Protein AF-0000000066665136 (afdb_homodimer)

Foldseek 3Di:
DAEEEEEEDQPDVQLVLLVVLLVCLLVPPVQPDYHYHYDYLQGDALVNVLRHQEYEYEAEQPPQATDPSNVVSCVHNLVVQQVRRAAREYEYEYEYADRCVRHVCVVVVSVVSSNYHHQDDYQYDHDHDDPVSSNVSSNRNNRNSNVRGDD/DAEEEEEEDQPDVQLVLLVVLLVCLLVPVVQPDYHYHYDYLQGDALVNVLRHQEYEYEAEQPPQATDPSNVVSCVHNLVVQQVRRAAREYEYEYEYADRCVRHVCVVVVSVVSSNYDHQDDYQYDHDHDDPVSSNVSSNRNNRNSNVRGDD

Secondary structure (DSSP, 8-state):
--EEEEEE---SHHHHHHHHHHHHHHT-TT--S-EEEEEEGGG--HHHHHH-SEEEEEEEEETTEE-HHHHHHHHHHHHHHHTTSTT-EEEEEEEESS--HHHHHHHHHHHHHHT-EE-S--EEEESS--HHHHHHHHHHHHHHHHHHS--/--EEEEEE---SHHHHHHHHHHHHHHT-TT--S-EEEEEEGGG--HHHHHH-SEEEEEEEEETTEE-HHHHHHHHHHHHHHHTTSTT-EEEEEEEESS--HHHHHHHHHHHHHHT-EE-S--EEEESS--HHHHHHHHHHHHHHHHHHS--

pLDDT: mean 97.54, std 4.32, range [55.56, 99.0]

Solvent-accessible surface area (backbone atoms only — not comparable to full-atom values): 15223 Å² total; per-residue (Å²): 122,40,26,38,33,35,38,33,43,64,92,42,74,60,45,40,52,40,49,50,24,21,50,50,23,43,60,31,85,86,54,56,66,54,48,77,43,80,35,50,17,84,69,54,46,49,66,59,59,66,68,30,57,28,41,36,40,37,30,39,24,47,98,52,22,47,33,15,39,48,43,30,30,46,71,67,21,46,72,84,38,33,85,78,44,53,64,29,40,28,40,40,36,38,39,24,74,70,61,45,60,44,15,52,51,51,54,50,52,54,38,52,73,33,37,41,33,80,69,52,81,64,45,75,42,59,62,78,72,48,73,67,54,34,48,50,27,18,48,48,22,30,52,59,40,51,70,49,30,82,124,120,41,24,36,34,35,38,32,43,63,93,42,73,59,44,42,51,39,49,51,24,21,51,51,24,41,60,30,87,87,56,55,65,55,47,76,44,80,35,50,16,83,69,54,47,49,67,59,59,65,67,30,58,28,40,36,40,36,28,40,22,49,98,50,22,48,35,14,40,48,43,30,31,47,71,67,21,45,71,83,37,34,84,78,42,53,63,29,40,28,40,39,38,37,40,24,76,69,61,44,60,45,15,52,51,50,54,51,52,54,38,53,74,33,36,42,33,79,71,51,80,65,45,74,42,59,61,78,72,48,74,68,53,34,50,49,27,18,48,48,22,29,53,58,40,52,70,50,30,83,124

Radius of gyration: 20.86 Å; Cα contacts (8 Å, |Δi|>4): 684; chains: 2; bounding box: 40×68×40 Å

InterPro domains:
  IPR029039 Flavoprotein-like superfamily [G3DSA:3.40.50.360] (1-150)
  IPR029039 Flavoprotein-like superfamily [SSF52218] (1-149)

Organism: Nocardia brasiliensis (strain ATCC 700358 / HUJEG-1) (NCBI:txid1133849)

Structure (mmCIF, N/CA/C/O backbone):
data_AF-0000000066665136-model_v1
#
loop_
_entity.id
_entity.type
_entity.pdbx_description
1 polymer Flavodoxin
#
loop_
_atom_site.group_PDB
_atom_site.id
_atom_site.type_symbol
_atom_site.label_atom_id
_atom_site.label_alt_id
_atom_site.label_comp_id
_atom_site.label_asym_id
_atom_site.label_entity_id
_atom_site.label_seq_id
_atom_site.pdbx_PDB_ins_code
_atom_site.Cartn_x
_atom_site.Cartn_y
_atom_site.Cartn_z
_atom_site.occupancy
_atom_site.B_iso_or_equiv
_atom_site.auth_seq_id
_atom_site.auth_comp_id
_atom_site.auth_asym_id
_atom_site.auth_atom_id
_atom_site.pdbx_PDB_model_num
ATOM 1 N N . MET A 1 1 ? 6.805 31.266 0.291 1 91.75 1 MET A N 1
ATOM 2 C CA . MET A 1 1 ? 5.684 30.953 1.167 1 91.75 1 MET A CA 1
ATOM 3 C C . MET A 1 1 ? 5.727 29.484 1.58 1 91.75 1 MET A C 1
ATOM 5 O O . MET A 1 1 ? 5.91 28.594 0.739 1 91.75 1 MET A O 1
ATOM 9 N N . PRO A 1 2 ? 5.633 29.203 2.846 1 97.56 2 PRO A N 1
ATOM 10 C CA . PRO A 1 2 ? 5.648 27.812 3.287 1 97.56 2 PRO A CA 1
ATOM 11 C C . PRO A 1 2 ? 4.492 27 2.711 1 97.56 2 PRO A C 1
ATOM 13 O O . PRO A 1 2 ? 3.4 27.531 2.502 1 97.56 2 PRO A O 1
ATOM 16 N N . GLN A 1 3 ? 4.805 25.734 2.451 1 98.56 3 GLN A N 1
ATOM 17 C CA . GLN A 1 3 ? 3.816 24.875 1.823 1 98.56 3 GLN A CA 1
ATOM 18 C C . GLN A 1 3 ? 3.467 23.688 2.727 1 98.56 3 GLN A C 1
ATOM 20 O O . GLN A 1 3 ? 4.355 23.047 3.285 1 98.56 3 GLN A O 1
ATOM 25 N N . LEU A 1 4 ? 2.158 23.453 2.916 1 98.88 4 LEU A N 1
ATOM 26 C CA . LEU A 1 4 ? 1.621 22.25 3.557 1 98.88 4 LEU A CA 1
ATOM 27 C C . LEU A 1 4 ? 1.087 21.281 2.518 1 98.88 4 LEU A C 1
ATOM 29 O O . LEU A 1 4 ? 0.185 21.609 1.747 1 98.88 4 LEU A O 1
ATOM 33 N N . LEU A 1 5 ? 1.678 20.109 2.443 1 98.94 5 LEU A N 1
ATOM 34 C CA . LEU A 1 5 ? 1.217 19.062 1.527 1 98.94 5 LEU A CA 1
ATOM 35 C C . LEU A 1 5 ? 0.302 18.078 2.244 1 98.94 5 LEU A C 1
ATOM 37 O O . LEU A 1 5 ? 0.691 17.484 3.252 1 98.94 5 LEU A O 1
ATOM 41 N N . ILE A 1 6 ? -0.904 17.938 1.809 1 99 6 ILE A N 1
ATOM 42 C CA . ILE A 1 6 ? -1.838 16.922 2.27 1 99 6 ILE A CA 1
ATOM 43 C C . ILE A 1 6 ? -1.857 15.75 1.283 1 99 6 ILE A C 1
ATOM 45 O O . ILE A 1 6 ? -2.264 15.914 0.13 1 99 6 ILE A O 1
ATOM 49 N N . VAL A 1 7 ? -1.377 14.578 1.678 1 98.94 7 VAL A N 1
ATOM 50 C CA . VAL A 1 7 ? -1.439 13.336 0.916 1 98.94 7 VAL A CA 1
ATOM 51 C C . VAL A 1 7 ? -2.59 12.477 1.43 1 98.94 7 VAL A C 1
ATOM 53 O O . VAL A 1 7 ? -2.635 12.125 2.613 1 98.94 7 VAL A O 1
ATOM 56 N N . HIS A 1 8 ? -3.482 12.086 0.518 1 98.88 8 HIS A N 1
ATOM 57 C CA . HIS A 1 8 ? -4.684 11.453 1.057 1 98.88 8 HIS A CA 1
ATOM 58 C C . HIS A 1 8 ? -5.141 10.297 0.172 1 98.88 8 HIS A C 1
ATOM 60 O O . HIS A 1 8 ? -5.004 10.359 -1.052 1 98.88 8 HIS A O 1
ATOM 66 N N . HIS A 1 9 ? -5.57 9.234 0.773 1 98.88 9 HIS A N 1
ATOM 67 C CA . HIS A 1 9 ? -6.422 8.234 0.143 1 98.88 9 HIS A CA 1
ATOM 68 C C . HIS A 1 9 ? -7.832 8.266 0.719 1 98.88 9 HIS A C 1
ATOM 70 O O . HIS A 1 9 ? -8.047 7.883 1.873 1 98.88 9 HIS A O 1
ATOM 76 N N . THR A 1 10 ? -8.859 8.695 -0.106 1 98.56 10 THR A N 1
ATOM 77 C CA . THR A 1 10 ? -10.203 9.008 0.354 1 98.56 10 THR A CA 1
ATOM 78 C C . THR A 1 10 ? -11.242 8.18 -0.404 1 98.56 10 THR A C 1
ATOM 80 O O . THR A 1 10 ? -11.992 8.719 -1.224 1 98.56 10 THR A O 1
ATOM 83 N N . PRO A 1 11 ? -11.336 6.891 -0.038 1 97.44 11 PRO A N 1
ATOM 84 C CA . PRO A 1 11 ? -12.148 5.996 -0.866 1 97.44 11 PRO A CA 1
ATOM 85 C C . PRO A 1 11 ? -13.586 5.879 -0.374 1 97.44 11 PRO A C 1
ATOM 87 O O . PRO A 1 11 ? -14.367 5.094 -0.916 1 97.44 11 PRO A O 1
ATOM 90 N N . SER A 1 12 ? -13.984 6.629 0.678 1 97.12 12 SER A N 1
ATOM 91 C CA . SER A 1 12 ? -15.328 6.512 1.247 1 97.12 12 SER A CA 1
ATOM 92 C C . SER A 1 12 ? -15.867 7.871 1.678 1 97.12 12 SER A C 1
ATOM 94 O O . SER A 1 12 ? -15.094 8.812 1.881 1 97.12 12 SER A O 1
ATOM 96 N N . PRO A 1 13 ? -17.203 7.957 1.885 1 97.81 13 PRO A N 1
ATOM 97 C CA . PRO A 1 13 ? -17.766 9.219 2.383 1 97.81 13 PRO A CA 1
ATOM 98 C C . PRO A 1 13 ? -17.219 9.602 3.758 1 97.81 13 PRO A C 1
ATOM 100 O O . PRO A 1 13 ? -17.078 10.789 4.062 1 97.81 13 PRO A O 1
ATOM 103 N N . HIS A 1 14 ? -16.906 8.602 4.586 1 98 14 HIS A N 1
ATOM 104 C CA . HIS A 1 14 ? -16.359 8.891 5.902 1 98 14 HIS A CA 1
ATOM 105 C C . HIS A 1 14 ? -14.969 9.516 5.789 1 98 14 HIS A C 1
ATOM 107 O O . HIS A 1 14 ? -14.688 10.531 6.43 1 98 14 HIS A O 1
ATOM 113 N N . MET A 1 15 ? -14.117 8.914 4.945 1 98.5 15 MET A N 1
ATOM 114 C CA . MET A 1 15 ? -12.797 9.492 4.691 1 98.5 15 MET A CA 1
ATOM 115 C C . MET A 1 15 ? -12.93 10.883 4.074 1 98.5 15 MET A C 1
ATOM 117 O O . MET A 1 15 ? -12.141 11.773 4.387 1 98.5 15 MET A O 1
ATOM 121 N N . GLN A 1 16 ? -13.969 11.031 3.23 1 98.75 16 GLN A N 1
ATOM 122 C CA . GLN A 1 16 ? -14.188 12.32 2.584 1 98.75 16 GLN A CA 1
ATOM 123 C C . GLN A 1 16 ? -14.516 13.398 3.609 1 98.75 16 GLN A C 1
ATOM 125 O O . GLN A 1 16 ? -13.992 14.516 3.543 1 98.75 16 GLN A O 1
ATOM 130 N N . ALA A 1 17 ? -15.359 13.078 4.52 1 98.81 17 ALA A N 1
ATOM 131 C CA . ALA A 1 17 ? -15.734 14.031 5.566 1 98.81 17 ALA A CA 1
ATOM 132 C C . ALA A 1 17 ? -14.523 14.43 6.406 1 98.81 17 ALA A C 1
ATOM 134 O O . ALA A 1 17 ? -14.328 15.609 6.707 1 98.81 17 ALA A O 1
ATOM 135 N N . MET A 1 18 ? -13.719 13.469 6.773 1 98.94 18 MET A N 1
ATOM 136 C CA . MET A 1 18 ? -12.516 13.734 7.555 1 98.94 18 MET A CA 1
ATOM 137 C C . MET A 1 18 ? -11.531 14.594 6.766 1 98.94 18 MET A C 1
ATOM 139 O O . MET A 1 18 ? -10.961 15.539 7.309 1 98.94 18 MET A O 1
ATOM 143 N N . PHE A 1 19 ? -11.359 14.25 5.496 1 98.94 19 PHE A N 1
ATOM 144 C CA . PHE A 1 19 ? -10.484 15 4.605 1 98.94 19 PHE A CA 1
ATOM 145 C C . PHE A 1 19 ? -10.914 16.453 4.516 1 98.94 19 PHE A C 1
ATOM 147 O O . PHE A 1 19 ? -10.094 17.359 4.668 1 98.94 19 PHE A O 1
ATOM 154 N N . GLU A 1 20 ? -12.164 16.656 4.332 1 98.94 20 GLU A N 1
ATOM 155 C CA . GLU A 1 20 ? -12.695 18.016 4.207 1 98.94 20 GLU A CA 1
ATOM 156 C C . GLU A 1 20 ? -12.492 18.812 5.492 1 98.94 20 GLU A C 1
ATOM 158 O O . GLU A 1 20 ? -12.188 20 5.449 1 98.94 20 GLU A O 1
ATOM 163 N N . ALA A 1 21 ? -12.672 18.156 6.621 1 98.94 21 ALA A N 1
ATOM 164 C CA . ALA A 1 21 ? -12.461 18.812 7.906 1 98.94 21 ALA A CA 1
ATOM 165 C C . ALA A 1 21 ? -11 19.219 8.07 1 98.94 21 ALA A C 1
ATOM 167 O O . ALA A 1 21 ? -10.703 20.344 8.5 1 98.94 21 ALA A O 1
ATOM 168 N N . VAL A 1 22 ? -10.07 18.359 7.723 1 98.94 22 VAL A N 1
ATOM 169 C CA . VAL A 1 22 ? -8.641 18.625 7.809 1 98.94 22 VAL A CA 1
ATOM 170 C C . VAL A 1 22 ? -8.281 19.812 6.902 1 98.94 22 VAL A C 1
ATOM 172 O O . VAL A 1 22 ? -7.562 20.719 7.312 1 98.94 22 VAL A O 1
ATOM 175 N N . VAL A 1 23 ? -8.812 19.766 5.672 1 98.94 23 VAL A N 1
ATOM 176 C CA . VAL A 1 23 ? -8.539 20.828 4.715 1 98.94 23 VAL A CA 1
ATOM 177 C C . VAL A 1 23 ? -9.102 22.141 5.242 1 98.94 23 VAL A C 1
ATOM 179 O O . VAL A 1 23 ? -8.445 23.188 5.164 1 98.94 23 VAL A O 1
ATOM 182 N N . SER A 1 24 ? -10.32 22.109 5.754 1 98.88 24 SER A N 1
ATOM 183 C CA . SER A 1 24 ? -10.953 23.297 6.312 1 98.88 24 SER A CA 1
ATOM 184 C C . SER A 1 24 ? -10.109 23.906 7.426 1 98.88 24 SER A C 1
ATOM 186 O O . SER A 1 24 ? -9.898 25.125 7.461 1 98.88 24 SER A O 1
ATOM 188 N N . GLY A 1 25 ? -9.57 23.094 8.328 1 98.81 25 GLY A N 1
ATOM 189 C CA . GLY A 1 25 ? -8.688 23.562 9.383 1 98.81 25 GLY A CA 1
ATOM 190 C C . GLY A 1 25 ? -7.395 24.156 8.859 1 98.81 25 GLY A C 1
ATOM 191 O O . GLY A 1 25 ? -6.965 25.219 9.305 1 98.81 25 GLY A O 1
ATOM 192 N N . ALA A 1 26 ? -6.828 23.516 7.879 1 98.81 26 ALA A N 1
ATOM 193 C CA . ALA A 1 26 ? -5.539 23.922 7.332 1 98.81 26 ALA A CA 1
ATOM 194 C C . ALA A 1 26 ? -5.656 25.234 6.562 1 98.81 26 ALA A C 1
ATOM 196 O O . ALA A 1 26 ? -4.66 25.922 6.355 1 98.81 26 ALA A O 1
ATOM 197 N N . THR A 1 27 ? -6.895 25.516 6.137 1 98.56 27 THR A N 1
ATOM 198 C CA . THR A 1 27 ? -7.094 26.703 5.312 1 98.56 27 THR A CA 1
ATOM 199 C C . THR A 1 27 ? -7.93 27.75 6.055 1 98.56 27 THR A C 1
ATOM 201 O O . THR A 1 27 ? -8.562 28.594 5.434 1 98.56 27 THR A O 1
ATOM 204 N N . ASP A 1 28 ? -8.039 27.578 7.293 1 97.69 28 ASP A N 1
ATOM 205 C CA . ASP A 1 28 ? -8.758 28.562 8.102 1 97.69 28 ASP A CA 1
ATOM 206 C C . ASP A 1 28 ? -8.258 29.969 7.805 1 97.69 28 ASP A C 1
ATOM 208 O O . ASP A 1 28 ? -7.059 30.203 7.633 1 97.69 28 ASP A O 1
ATOM 212 N N . PRO A 1 29 ? -9.07 30.984 7.828 1 96.38 29 PRO A N 1
ATOM 213 C CA . PRO A 1 29 ? -8.695 32.344 7.48 1 96.38 29 PRO A CA 1
ATOM 214 C C . PRO A 1 29 ? -7.609 32.906 8.398 1 96.38 29 PRO A C 1
ATOM 216 O O . PRO A 1 29 ? -6.871 33.812 8 1 96.38 29 PRO A O 1
ATOM 219 N N . GLU A 1 30 ? -7.539 32.406 9.539 1 96.12 30 GLU A N 1
ATOM 220 C CA . GLU A 1 30 ? -6.547 32.906 10.492 1 96.12 30 GLU A CA 1
ATOM 221 C C . GLU A 1 30 ? -5.156 32.375 10.164 1 96.12 30 GLU A C 1
ATOM 223 O O . GLU A 1 30 ? -4.152 32.875 10.688 1 96.12 30 GLU A O 1
ATOM 228 N N . ILE A 1 31 ? -5.098 31.375 9.375 1 95.62 31 ILE A N 1
ATOM 229 C CA . ILE A 1 31 ? -3.826 30.844 8.891 1 95.62 31 ILE A CA 1
ATOM 230 C C . ILE A 1 31 ? -3.387 31.625 7.652 1 95.62 31 ILE A C 1
ATOM 232 O O . ILE A 1 31 ? -3.984 31.484 6.582 1 95.62 31 ILE A O 1
ATOM 236 N N . GLU A 1 32 ? -2.379 32.438 7.82 1 94.94 32 GLU A N 1
ATOM 237 C CA . GLU A 1 32 ? -1.913 33.312 6.727 1 94.94 32 GLU A CA 1
ATOM 238 C C . GLU A 1 32 ? -0.527 32.875 6.25 1 94.94 32 GLU A C 1
ATOM 240 O O . GLU A 1 32 ? 0.274 32.375 7.035 1 94.94 32 GLU A O 1
ATOM 245 N N . GLY A 1 33 ? -0.305 33 4.973 1 96.25 33 GLY A N 1
ATOM 246 C CA . GLY A 1 33 ? 1.031 32.844 4.43 1 96.25 33 GLY A CA 1
ATOM 247 C C . GLY A 1 33 ? 1.404 31.375 4.246 1 96.25 33 GLY A C 1
ATOM 248 O O . GLY A 1 33 ? 2.586 31.016 4.258 1 96.25 33 GLY A O 1
ATOM 249 N N . VAL A 1 34 ? 0.46 30.438 4.305 1 98.06 34 VAL A N 1
ATOM 250 C CA . VAL A 1 34 ? 0.717 29.016 4.082 1 98.06 34 VAL A CA 1
ATOM 251 C C . VAL A 1 34 ? -0.026 28.547 2.832 1 98.06 34 VAL A C 1
ATOM 253 O O . VAL A 1 34 ? -1.232 28.766 2.701 1 98.06 34 VAL A O 1
ATOM 256 N N . ASP A 1 35 ? 0.643 28 1.884 1 98.12 35 ASP A N 1
ATOM 257 C CA . ASP A 1 35 ? 0.038 27.391 0.703 1 98.12 35 ASP A CA 1
ATOM 258 C C . ASP A 1 35 ? -0.31 25.922 0.957 1 98.12 35 ASP A C 1
ATOM 260 O O . ASP A 1 35 ? 0.572 25.125 1.25 1 98.12 35 ASP A O 1
ATOM 264 N N . VAL A 1 36 ? -1.543 25.578 0.877 1 98.69 36 VAL A N 1
ATOM 265 C CA . VAL A 1 36 ? -1.989 24.203 1.106 1 98.69 36 VAL A CA 1
ATOM 266 C C . VAL A 1 36 ? -2.164 23.484 -0.231 1 98.69 36 VAL A C 1
ATOM 268 O O . VAL A 1 36 ? -2.941 23.922 -1.081 1 98.69 36 VAL A O 1
ATOM 271 N N . VAL A 1 37 ? -1.46 22.406 -0.449 1 98.81 37 VAL A N 1
ATOM 272 C CA . VAL A 1 37 ? -1.522 21.594 -1.654 1 98.81 37 VAL A CA 1
ATOM 273 C C . VAL A 1 37 ? -2.086 20.219 -1.313 1 98.81 37 VAL A C 1
ATOM 275 O O . VAL A 1 37 ? -1.665 19.578 -0.338 1 98.81 37 VAL A O 1
ATOM 278 N N . ARG A 1 38 ? -3.051 19.812 -2.021 1 98.81 38 ARG A N 1
ATOM 279 C CA . ARG A 1 38 ? -3.662 18.5 -1.849 1 98.81 38 ARG A CA 1
ATOM 280 C C . ARG A 1 38 ? -3.273 17.562 -2.986 1 98.81 38 ARG A C 1
ATOM 282 O O . ARG A 1 38 ? -3.336 17.938 -4.156 1 98.81 38 ARG A O 1
ATOM 289 N N . ARG A 1 39 ? -2.795 16.344 -2.688 1 98.88 39 ARG A N 1
ATOM 290 C CA . ARG A 1 39 ? -2.457 15.32 -3.662 1 98.88 39 ARG A CA 1
ATOM 291 C C . ARG A 1 39 ? -3.059 13.969 -3.268 1 98.88 39 ARG A C 1
ATOM 293 O O . ARG A 1 39 ? -3.004 13.578 -2.1 1 98.88 39 ARG A O 1
ATOM 300 N N . ALA A 1 40 ? -3.713 13.312 -4.293 1 98.81 40 ALA A N 1
ATOM 301 C CA . ALA A 1 40 ? -4.051 11.906 -4.094 1 98.81 40 ALA A CA 1
ATOM 302 C C . ALA A 1 40 ? -2.793 11.062 -3.867 1 98.81 40 ALA A C 1
ATOM 304 O O . ALA A 1 40 ? -1.773 11.273 -4.527 1 98.81 40 ALA A O 1
ATOM 305 N N . ALA A 1 41 ? -2.895 10.125 -2.941 1 98.81 41 ALA A N 1
ATOM 306 C CA . ALA A 1 41 ? -1.745 9.312 -2.555 1 98.81 41 ALA A CA 1
ATOM 307 C C . ALA A 1 41 ? -1.109 8.641 -3.771 1 98.81 41 ALA A C 1
ATOM 309 O O . ALA A 1 41 ? 0.117 8.586 -3.885 1 98.81 41 ALA A O 1
ATOM 310 N N . LEU A 1 42 ? -1.888 8.172 -4.75 1 98.56 42 LEU A N 1
ATOM 311 C CA . LEU A 1 42 ? -1.357 7.457 -5.906 1 98.56 42 LEU A CA 1
ATOM 312 C C . LEU A 1 42 ? -0.719 8.43 -6.895 1 98.56 42 LEU A C 1
ATOM 314 O O . LEU A 1 42 ? -0.062 8.008 -7.852 1 98.56 42 LEU A O 1
ATOM 318 N N . GLY A 1 43 ? -0.908 9.703 -6.637 1 98.5 43 GLY A N 1
ATOM 319 C CA . GLY A 1 43 ? -0.413 10.688 -7.586 1 98.5 43 GLY A CA 1
ATOM 320 C C . GLY A 1 43 ? 0.691 11.562 -7.023 1 98.5 43 GLY A C 1
ATOM 321 O O . GLY A 1 43 ? 1.258 12.391 -7.734 1 98.5 43 GLY A O 1
ATOM 322 N N . VAL A 1 44 ? 1.002 11.414 -5.766 1 98.69 44 VAL A N 1
ATOM 323 C CA . VAL A 1 44 ? 2.01 12.266 -5.141 1 98.69 44 VAL A CA 1
ATOM 324 C C . VAL A 1 44 ? 3.395 11.898 -5.668 1 98.69 44 VAL A C 1
ATOM 326 O O . VAL A 1 44 ? 3.691 10.719 -5.883 1 98.69 44 VAL A O 1
ATOM 329 N N . THR A 1 45 ? 4.262 12.875 -5.801 1 98.62 45 THR A N 1
ATOM 330 C CA . THR A 1 45 ? 5.625 12.656 -6.27 1 98.62 45 THR A CA 1
ATOM 331 C C . THR A 1 45 ? 6.641 13.078 -5.211 1 98.62 45 THR A C 1
ATOM 333 O O . THR A 1 45 ? 6.301 13.805 -4.277 1 98.62 45 THR A O 1
ATOM 336 N N . ALA A 1 46 ? 7.836 12.586 -5.43 1 98.69 46 ALA A N 1
ATOM 337 C CA . ALA A 1 46 ? 8.914 13.039 -4.559 1 98.69 46 ALA A CA 1
ATOM 338 C C . ALA A 1 46 ? 9.078 14.555 -4.625 1 98.69 46 ALA A C 1
ATOM 340 O O . ALA A 1 46 ? 9.375 15.203 -3.619 1 98.69 46 ALA A O 1
ATOM 341 N N . SER A 1 47 ? 8.898 15.133 -5.793 1 98.81 47 SER A N 1
ATOM 342 C CA . SER A 1 47 ? 9.016 16.578 -5.961 1 98.81 47 SER A CA 1
ATOM 343 C C . SER A 1 47 ? 7.98 17.312 -5.125 1 98.81 47 SER A C 1
ATOM 345 O O . SER A 1 47 ? 8.273 18.359 -4.543 1 98.81 47 SER A O 1
ATOM 347 N N . ASP A 1 48 ? 6.73 16.812 -5.055 1 98.88 48 ASP A N 1
ATOM 348 C CA . ASP A 1 48 ? 5.707 17.391 -4.191 1 98.88 48 ASP A CA 1
ATOM 349 C C . ASP A 1 48 ? 6.172 17.422 -2.736 1 98.88 48 ASP A C 1
ATOM 351 O O . ASP A 1 48 ? 6.031 18.438 -2.057 1 98.88 48 ASP A O 1
ATOM 355 N N . VAL A 1 49 ? 6.715 16.312 -2.318 1 98.94 49 VAL A N 1
ATOM 356 C CA . VAL A 1 49 ? 7.121 16.141 -0.928 1 98.94 49 VAL A CA 1
ATOM 357 C C . VAL A 1 49 ? 8.305 17.047 -0.614 1 98.94 49 VAL A C 1
ATOM 359 O O . VAL A 1 49 ? 8.336 17.688 0.439 1 98.94 49 VAL A O 1
ATOM 362 N N . LEU A 1 50 ? 9.211 17.156 -1.562 1 98.88 50 LEU A N 1
ATOM 363 C CA . LEU A 1 50 ? 10.398 17.984 -1.374 1 98.88 50 LEU A CA 1
ATOM 364 C C . LEU A 1 50 ? 10.016 19.469 -1.319 1 98.88 50 LEU A C 1
ATOM 366 O O . LEU A 1 50 ? 10.648 20.25 -0.603 1 98.88 50 LEU A O 1
ATOM 370 N N . ALA A 1 51 ? 9.031 19.859 -2.01 1 98.75 51 ALA A N 1
ATOM 371 C CA . ALA A 1 51 ? 8.625 21.25 -2.102 1 98.75 51 ALA A CA 1
ATOM 372 C C . ALA A 1 51 ? 7.887 21.688 -0.841 1 98.75 51 ALA A C 1
ATOM 374 O O . ALA A 1 51 ? 7.801 22.891 -0.552 1 98.75 51 ALA A O 1
ATOM 375 N N . ALA A 1 52 ? 7.395 20.797 -0.062 1 98.88 52 ALA A N 1
ATOM 376 C CA . ALA A 1 52 ? 6.562 21.109 1.094 1 98.88 52 ALA A CA 1
ATOM 377 C C . ALA A 1 52 ? 7.41 21.328 2.342 1 98.88 52 ALA A C 1
ATOM 379 O O . ALA A 1 52 ? 8.547 20.844 2.418 1 98.88 52 ALA A O 1
ATOM 380 N N . ASP A 1 53 ? 6.812 22.016 3.291 1 98.81 53 ASP A N 1
ATOM 381 C CA . ASP A 1 53 ? 7.48 22.312 4.555 1 98.81 53 ASP A CA 1
ATOM 382 C C . ASP A 1 53 ? 6.836 21.562 5.711 1 98.81 53 ASP A C 1
ATOM 384 O O . ASP A 1 53 ? 7.375 21.531 6.816 1 98.81 53 ASP A O 1
ATOM 388 N N . GLY A 1 54 ? 5.707 20.938 5.523 1 98.88 54 GLY A N 1
ATOM 389 C CA . GLY A 1 54 ? 4.953 20.109 6.445 1 98.88 54 GLY A CA 1
ATOM 390 C C . GLY A 1 54 ? 3.973 19.188 5.746 1 98.88 54 GLY A C 1
ATOM 391 O O . GLY A 1 54 ? 3.701 19.344 4.555 1 98.88 54 GLY A O 1
ATOM 392 N N . TYR A 1 55 ? 3.492 18.219 6.484 1 98.94 55 TYR A N 1
ATOM 393 C CA . TYR A 1 55 ? 2.713 17.172 5.84 1 98.94 55 TYR A CA 1
ATOM 394 C C . TYR A 1 55 ? 1.492 16.812 6.672 1 98.94 55 TYR A C 1
ATOM 396 O O . TYR A 1 55 ? 1.562 16.766 7.902 1 98.94 55 TYR A O 1
ATOM 404 N N . LEU A 1 56 ? 0.437 16.547 6.047 1 98.94 56 LEU A N 1
ATOM 405 C CA . LEU A 1 56 ? -0.733 15.859 6.578 1 98.94 56 LEU A CA 1
ATOM 406 C C . LEU A 1 56 ? -1.032 14.602 5.766 1 98.94 56 LEU A C 1
ATOM 408 O O . LEU A 1 56 ? -1.093 14.656 4.535 1 98.94 56 LEU A O 1
ATOM 412 N N . LEU A 1 57 ? -1.15 13.477 6.434 1 99 57 LEU A N 1
ATOM 413 C CA . LEU A 1 57 ? -1.4 12.195 5.785 1 99 57 LEU A CA 1
ATOM 414 C C . LEU A 1 57 ? -2.768 11.641 6.176 1 99 57 LEU A C 1
ATOM 416 O O . LEU A 1 57 ? -3.119 11.625 7.355 1 99 57 LEU A O 1
ATOM 420 N N . GLY A 1 58 ? -3.584 11.273 5.242 1 98.94 58 GLY A N 1
ATOM 421 C CA . GLY A 1 58 ? -4.883 10.672 5.496 1 98.94 58 GLY A CA 1
ATOM 422 C C . GLY A 1 58 ? -5.059 9.328 4.816 1 98.94 58 GLY A C 1
ATOM 423 O O . GLY A 1 58 ? -4.789 9.188 3.621 1 98.94 58 GLY A O 1
ATOM 424 N N . SER A 1 59 ? -5.531 8.367 5.527 1 98.88 59 SER A N 1
ATOM 425 C CA . SER A 1 59 ? -5.66 7.02 4.984 1 98.88 59 SER A CA 1
ATOM 426 C C . SER A 1 59 ? -6.73 6.227 5.727 1 98.88 59 SER A C 1
ATOM 428 O O . SER A 1 59 ? -6.863 6.34 6.945 1 98.88 59 SER A O 1
ATOM 430 N N . PRO A 1 60 ? -7.484 5.375 4.996 1 98.44 60 PRO A N 1
ATOM 431 C CA . PRO A 1 60 ? -8.18 4.316 5.73 1 98.44 60 PRO A CA 1
ATOM 432 C C . PRO A 1 60 ? -7.215 3.291 6.332 1 98.44 60 PRO A C 1
ATOM 434 O O . PRO A 1 60 ? -6.039 3.252 5.965 1 98.44 60 PRO A O 1
ATOM 437 N N . ALA A 1 61 ? -7.668 2.619 7.379 1 97.88 61 ALA A N 1
ATOM 438 C CA . ALA A 1 61 ? -7.051 1.4 7.898 1 97.88 61 ALA A CA 1
ATOM 439 C C . ALA A 1 61 ? -7.816 0.161 7.445 1 97.88 61 ALA A C 1
ATOM 441 O O . ALA A 1 61 ? -8.922 -0.097 7.918 1 97.88 61 ALA A O 1
ATOM 442 N N . ASN A 1 62 ? -7.262 -0.543 6.488 1 94.25 62 ASN A N 1
ATOM 443 C CA . ASN A 1 62 ? -7.887 -1.739 5.934 1 94.25 62 ASN A CA 1
ATOM 444 C C . ASN A 1 62 ? -6.945 -2.939 5.98 1 94.25 62 ASN A C 1
ATOM 446 O O . ASN A 1 62 ? -5.73 -2.785 5.867 1 94.25 62 ASN A O 1
ATOM 450 N N . LEU A 1 63 ? -7.582 -4.051 6.266 1 96.44 63 LEU A N 1
ATOM 451 C CA . LEU A 1 63 ? -6.852 -5.312 6.23 1 96.44 63 LEU A CA 1
ATOM 452 C C . LEU A 1 63 ? -5.613 -5.242 7.121 1 96.44 63 LEU A C 1
ATOM 454 O O . LEU A 1 63 ? -4.543 -5.73 6.742 1 96.44 63 LEU A O 1
ATOM 458 N N . GLY A 1 64 ? -5.727 -4.406 8.211 1 94.5 64 GLY A N 1
ATOM 459 C CA . GLY A 1 64 ? -4.742 -4.402 9.281 1 94.5 64 GLY A CA 1
ATOM 460 C C . GLY A 1 64 ? -3.598 -3.439 9.039 1 94.5 64 GLY A C 1
ATOM 461 O O . GLY A 1 64 ? -2.6 -3.455 9.766 1 94.5 64 GLY A O 1
ATOM 462 N N . TYR A 1 65 ? -3.676 -2.57 8.055 1 98.06 65 TYR A N 1
ATOM 463 C CA . TYR A 1 65 ? -2.598 -1.657 7.695 1 98.06 65 TYR A CA 1
ATOM 464 C C . TYR A 1 65 ? -3.15 -0.393 7.047 1 98.06 65 TYR A C 1
ATOM 466 O O . TYR A 1 65 ? -4.355 -0.283 6.812 1 98.06 65 TYR A O 1
ATOM 474 N N . MET A 1 66 ? -2.34 0.602 6.836 1 98.75 66 MET A N 1
ATOM 475 C CA . MET A 1 66 ? -2.736 1.748 6.023 1 98.75 66 MET A CA 1
ATOM 476 C C . MET A 1 66 ? -3.09 1.313 4.605 1 98.75 66 MET A C 1
ATOM 478 O O . MET A 1 66 ? -2.797 0.185 4.203 1 98.75 66 MET A O 1
ATOM 482 N N . SER A 1 67 ? -3.768 2.225 3.926 1 98.69 67 SER A N 1
ATOM 483 C CA . SER A 1 67 ? -4.109 1.898 2.545 1 98.69 67 SER A CA 1
ATOM 484 C C . SER A 1 67 ? -2.863 1.607 1.72 1 98.69 67 SER A C 1
ATOM 486 O O . SER A 1 67 ? -1.801 2.184 1.965 1 98.69 67 SER A O 1
ATOM 488 N N . GLY A 1 68 ? -3.016 0.728 0.776 1 98.75 68 GLY A N 1
ATOM 489 C CA . GLY A 1 68 ? -1.952 0.511 -0.192 1 98.75 68 GLY A CA 1
ATOM 490 C C . GLY A 1 68 ? -1.547 1.775 -0.925 1 98.75 68 GLY A C 1
ATOM 491 O O . GLY A 1 68 ? -0.379 1.942 -1.285 1 98.75 68 GLY A O 1
ATOM 492 N N . ALA A 1 69 ? -2.5 2.662 -1.155 1 98.81 69 ALA A N 1
ATOM 493 C CA . ALA A 1 69 ? -2.221 3.908 -1.861 1 98.81 69 ALA A CA 1
ATOM 494 C C . ALA A 1 69 ? -1.229 4.77 -1.081 1 98.81 69 ALA A C 1
ATOM 496 O O . ALA A 1 69 ? -0.247 5.258 -1.644 1 98.81 69 ALA A O 1
ATOM 497 N N . LEU A 1 70 ? -1.487 4.938 0.24 1 98.88 70 LEU A N 1
ATOM 498 C CA . LEU A 1 70 ? -0.554 5.734 1.028 1 98.88 70 LEU A CA 1
ATOM 499 C C . LEU A 1 70 ? 0.797 5.035 1.141 1 98.88 70 LEU A C 1
ATOM 501 O O . LEU A 1 70 ? 1.844 5.68 1.041 1 98.88 70 LEU A O 1
ATOM 505 N N . LYS A 1 71 ? 0.762 3.719 1.375 1 98.88 71 LYS A N 1
ATOM 506 C CA . LYS A 1 71 ? 2.01 2.961 1.431 1 98.88 71 LYS A CA 1
ATOM 507 C C . LYS A 1 71 ? 2.787 3.086 0.124 1 98.88 71 LYS A C 1
ATOM 509 O O . LYS A 1 71 ? 4.02 3.148 0.131 1 98.88 71 LYS A O 1
ATOM 514 N N . HIS A 1 72 ? 2.104 3.023 -0.991 1 98.75 72 HIS A N 1
ATOM 515 C CA . HIS A 1 72 ? 2.77 3.18 -2.279 1 98.75 72 HIS A CA 1
ATOM 516 C C . HIS A 1 72 ? 3.43 4.551 -2.396 1 98.75 72 HIS A C 1
ATOM 518 O O . HIS A 1 72 ? 4.539 4.668 -2.922 1 98.75 72 HIS A O 1
ATOM 524 N N . ALA A 1 73 ? 2.744 5.586 -1.958 1 98.88 73 ALA A N 1
ATOM 525 C CA . ALA A 1 73 ? 3.359 6.906 -1.922 1 98.88 73 ALA A CA 1
ATOM 526 C C . ALA A 1 73 ? 4.688 6.875 -1.169 1 98.88 73 ALA A C 1
ATOM 528 O O . ALA A 1 73 ? 5.715 7.301 -1.696 1 98.88 73 ALA A O 1
ATOM 529 N N . PHE A 1 74 ? 4.664 6.297 0.044 1 98.88 74 PHE A N 1
ATOM 530 C CA . PHE A 1 74 ? 5.887 6.195 0.833 1 98.88 74 PHE A CA 1
ATOM 531 C C . PHE A 1 74 ? 6.965 5.441 0.063 1 98.88 74 PHE A C 1
ATOM 533 O O . PHE A 1 74 ? 8.133 5.84 0.071 1 98.88 74 PHE A O 1
ATOM 540 N N . ASP A 1 75 ? 6.555 4.355 -0.599 1 98.31 75 ASP A N 1
ATOM 541 C CA . ASP A 1 75 ? 7.52 3.559 -1.346 1 98.31 75 ASP A CA 1
ATOM 542 C C . ASP A 1 75 ? 8.242 4.41 -2.391 1 98.31 75 ASP A C 1
ATOM 544 O O . ASP A 1 75 ? 9.414 4.172 -2.689 1 98.31 75 ASP A O 1
ATOM 548 N N . THR A 1 76 ? 7.539 5.387 -2.936 1 98.19 76 THR A N 1
ATOM 549 C CA . THR A 1 76 ? 8.102 6.129 -4.059 1 98.19 76 THR A CA 1
ATOM 550 C C . THR A 1 76 ? 8.93 7.312 -3.568 1 98.19 76 THR A C 1
ATOM 552 O O . THR A 1 76 ? 9.914 7.695 -4.203 1 98.19 76 THR A O 1
ATOM 555 N N . PHE A 1 77 ? 8.602 7.848 -2.396 1 98.69 77 PHE A N 1
ATOM 556 C CA . PHE A 1 77 ? 9.305 9.086 -2.088 1 98.69 77 PHE A CA 1
ATOM 557 C C . PHE A 1 77 ? 10.203 8.906 -0.866 1 98.69 77 PHE A C 1
ATOM 559 O O . PHE A 1 77 ? 11.023 9.766 -0.562 1 98.69 77 PHE A O 1
A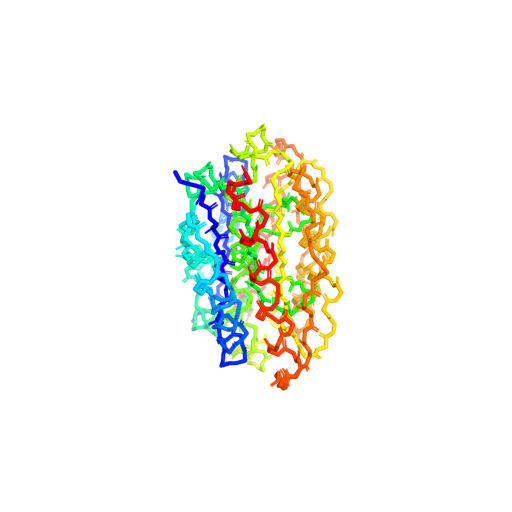TOM 566 N N . TYR A 1 78 ? 10.172 7.777 -0.15 1 98.69 78 TYR A N 1
ATOM 567 C CA . TYR A 1 78 ? 10.906 7.609 1.097 1 98.69 78 TYR A CA 1
ATOM 568 C C . TYR A 1 78 ? 12.391 7.922 0.899 1 98.69 78 TYR A C 1
ATOM 570 O O . TYR A 1 78 ? 12.922 8.836 1.528 1 98.69 78 TYR A O 1
ATOM 578 N N . TYR A 1 79 ? 13.055 7.309 -0.01 1 97.69 79 TYR A N 1
ATOM 579 C CA . TYR A 1 79 ? 14.5 7.457 -0.125 1 97.69 79 TYR A CA 1
ATOM 580 C C . TYR A 1 79 ? 14.867 8.773 -0.798 1 97.69 79 TYR A C 1
ATOM 582 O O . TYR A 1 79 ? 15.758 9.484 -0.338 1 97.69 79 TYR A O 1
ATOM 590 N N . PRO A 1 80 ? 14.125 9.156 -1.88 1 98.38 80 PRO A N 1
ATOM 591 C CA . PRO A 1 80 ? 14.445 10.445 -2.488 1 98.38 80 PRO A CA 1
ATOM 592 C C . PRO A 1 80 ? 14.32 11.609 -1.508 1 98.38 80 PRO A C 1
ATOM 594 O O . PRO A 1 80 ? 14.977 12.641 -1.677 1 98.38 80 PRO A O 1
ATOM 597 N N . CYS A 1 81 ? 13.5 11.453 -0.458 1 98.75 81 CYS A N 1
ATOM 598 C CA . CYS A 1 81 ? 13.195 12.586 0.414 1 98.75 81 CYS A CA 1
ATOM 599 C C . CYS A 1 81 ? 13.844 12.398 1.782 1 98.75 81 CYS A C 1
ATOM 601 O O . CYS A 1 81 ? 13.734 13.273 2.646 1 98.75 81 CYS A O 1
ATOM 603 N N . LEU A 1 82 ? 14.516 11.305 2 1 98.12 82 LEU A N 1
ATOM 604 C CA . LEU A 1 82 ? 14.992 10.875 3.309 1 98.12 82 LEU A CA 1
ATOM 605 C C . LEU A 1 82 ? 15.977 11.883 3.887 1 98.12 82 LEU A C 1
ATOM 607 O O . LEU A 1 82 ? 15.82 12.328 5.023 1 98.12 82 LEU A O 1
ATOM 611 N N . ASP A 1 83 ? 16.859 12.383 3.098 1 97.88 83 ASP A N 1
ATOM 612 C CA . ASP A 1 83 ? 17.938 13.242 3.574 1 97.88 83 ASP A CA 1
ATOM 613 C C . ASP A 1 83 ? 17.484 14.703 3.635 1 97.88 83 ASP A C 1
ATOM 615 O O . ASP A 1 83 ? 18.047 15.5 4.391 1 97.88 83 ASP A O 1
ATOM 619 N N . SER A 1 84 ? 16.438 15 2.93 1 98.38 84 SER A N 1
ATOM 620 C CA . SER A 1 84 ? 16.172 16.406 2.664 1 98.38 84 SER A CA 1
ATOM 621 C C . SER A 1 84 ? 14.961 16.891 3.457 1 98.38 84 SER A C 1
ATOM 623 O O . SER A 1 84 ? 14.664 18.094 3.471 1 98.38 84 SER A O 1
ATOM 625 N N . THR A 1 85 ? 14.281 16.016 4.184 1 98.69 85 THR A N 1
ATOM 626 C CA . THR A 1 85 ? 13.008 16.453 4.75 1 98.69 85 THR A CA 1
ATOM 627 C C . THR A 1 85 ? 12.992 16.266 6.266 1 98.69 85 THR A C 1
ATOM 629 O O . THR A 1 85 ? 11.977 16.516 6.918 1 98.69 85 THR A O 1
ATOM 632 N N . GLY A 1 86 ? 14.102 15.844 6.82 1 98.56 86 GLY A N 1
ATOM 633 C CA . GLY A 1 86 ? 14.18 15.641 8.258 1 98.56 86 GLY A CA 1
ATOM 634 C C . GLY A 1 86 ? 13.766 16.859 9.055 1 98.56 86 GLY A C 1
ATOM 635 O O . GLY A 1 86 ? 14.086 18 8.68 1 98.56 86 GLY A O 1
ATOM 636 N N . GLY A 1 87 ? 12.969 16.531 10.18 1 98.56 87 GLY A N 1
ATOM 637 C CA . GLY A 1 87 ? 12.594 17.578 11.109 1 98.56 87 GLY A CA 1
ATOM 638 C C . GLY A 1 87 ? 11.297 18.266 10.742 1 98.56 87 GLY A C 1
ATOM 639 O O . GLY A 1 87 ? 10.75 19.031 11.539 1 98.56 87 GLY A O 1
ATOM 640 N N . ARG A 1 88 ? 10.766 18.094 9.562 1 98.62 88 ARG A N 1
ATOM 641 C CA . ARG A 1 88 ? 9.547 18.781 9.133 1 98.62 88 ARG A CA 1
ATOM 642 C C . ARG A 1 88 ? 8.336 18.266 9.906 1 98.62 88 ARG A C 1
ATOM 644 O O . ARG A 1 88 ? 8.234 17.062 10.18 1 98.62 88 ARG A O 1
ATOM 651 N N . PRO A 1 89 ? 7.441 19.109 10.297 1 98.81 89 PRO A N 1
ATOM 652 C CA . PRO A 1 89 ? 6.258 18.703 11.055 1 98.81 89 PRO A CA 1
ATOM 653 C C . PRO A 1 89 ? 5.254 17.922 10.195 1 98.81 89 PRO A C 1
ATOM 655 O O . PRO A 1 89 ? 5.117 18.188 9 1 98.81 89 PRO A O 1
ATOM 658 N N . PHE A 1 90 ? 4.559 17.016 10.867 1 98.88 90 PHE A N 1
ATOM 659 C CA . PHE A 1 90 ? 3.496 16.297 10.164 1 98.88 90 PHE A CA 1
ATOM 660 C C . PHE A 1 90 ? 2.404 15.867 11.133 1 98.88 90 PHE A C 1
ATOM 662 O O . PHE A 1 90 ? 2.592 15.914 12.352 1 98.88 90 PHE A O 1
ATOM 669 N N . GLY A 1 91 ? 1.302 15.516 10.672 1 98.94 91 GLY A N 1
ATOM 670 C CA . GLY A 1 91 ? 0.181 14.852 11.32 1 98.94 91 GLY A CA 1
ATOM 671 C C . GLY A 1 91 ? -0.545 13.883 10.406 1 98.94 91 GLY A C 1
ATOM 672 O O . GLY A 1 91 ? -0.292 13.844 9.203 1 98.94 91 GLY A O 1
ATOM 673 N N . PHE A 1 92 ? -1.369 13.023 11.031 1 98.94 92 PHE A N 1
ATOM 674 C CA . PHE A 1 92 ? -2.1 12.102 10.172 1 98.94 92 PHE A CA 1
ATOM 675 C C . PHE A 1 92 ? -3.426 11.703 10.805 1 98.94 92 PHE A C 1
ATOM 677 O O . PHE A 1 92 ? -3.623 11.883 12.008 1 98.94 92 PHE A O 1
ATOM 684 N N . TYR A 1 93 ? -4.316 11.297 9.984 1 98.94 93 TYR A N 1
ATOM 685 C CA . TYR A 1 93 ? -5.617 10.781 10.391 1 98.94 93 TYR A CA 1
ATOM 686 C C . TYR A 1 93 ? -5.93 9.469 9.68 1 98.94 93 TYR A C 1
ATOM 688 O O . TYR A 1 93 ? -5.543 9.273 8.523 1 98.94 93 TYR A O 1
ATOM 696 N N . LEU A 1 94 ? -6.578 8.57 10.414 1 98.88 94 LEU A N 1
ATOM 697 C CA . LEU A 1 94 ? -6.941 7.25 9.922 1 98.88 94 LEU A CA 1
ATOM 698 C C . LEU A 1 94 ? -8.414 6.957 10.188 1 98.88 94 LEU A C 1
ATOM 700 O O . LEU A 1 94 ? -8.961 7.375 11.211 1 98.88 94 LEU A O 1
ATOM 704 N N . HIS A 1 95 ? -9.031 6.312 9.266 1 98.69 95 HIS A N 1
ATOM 705 C CA . HIS A 1 95 ? -10.383 5.793 9.461 1 98.69 95 HIS A CA 1
ATOM 706 C C . HIS A 1 95 ? -10.422 4.277 9.289 1 98.69 95 HIS A C 1
ATOM 708 O O . HIS A 1 95 ? -9.852 3.742 8.336 1 98.69 95 HIS A O 1
ATOM 714 N N . GLY A 1 96 ? -10.977 3.58 10.195 1 95.69 96 GLY A N 1
ATOM 715 C CA . GLY A 1 96 ? -11.156 2.141 10.086 1 95.69 96 GLY A CA 1
ATOM 716 C C . GLY A 1 96 ? -12.344 1.628 10.883 1 95.69 96 GLY A C 1
ATOM 717 O O . GLY A 1 96 ? -12.992 2.391 11.602 1 95.69 96 GLY A O 1
ATOM 718 N N . ASN A 1 97 ? -12.812 0.452 10.68 1 88.5 97 ASN A N 1
ATOM 719 C CA . ASN A 1 97 ? -13.852 -0.17 11.492 1 88.5 97 ASN A CA 1
ATOM 720 C C . ASN A 1 97 ? -13.273 -0.82 12.742 1 88.5 97 ASN A C 1
ATOM 722 O O . ASN A 1 97 ? -13.648 -0.46 13.859 1 88.5 97 ASN A O 1
ATOM 726 N N . GLU A 1 98 ? -12.461 -1.781 12.578 1 84.62 98 GLU A N 1
ATOM 727 C CA . GLU A 1 98 ? -11.719 -2.418 13.664 1 84.62 98 GLU A CA 1
ATOM 728 C C . GLU A 1 98 ? -10.258 -2.654 13.273 1 84.62 98 GLU A C 1
ATOM 730 O O . GLU A 1 98 ? -9.938 -2.746 12.086 1 84.62 98 GLU A O 1
ATOM 735 N N . GLY A 1 99 ? -9.367 -2.57 14.336 1 88.06 99 GLY A N 1
ATOM 736 C CA . GLY A 1 99 ? -7.996 -2.99 14.102 1 88.06 99 GLY A CA 1
ATOM 737 C C . GLY A 1 99 ? -7.16 -1.937 13.398 1 88.06 99 GLY A C 1
ATOM 738 O O . GLY A 1 99 ? -6.516 -2.219 12.383 1 88.06 99 GLY A O 1
ATOM 739 N N . THR A 1 100 ? -7.105 -0.67 13.844 1 95.88 100 THR A N 1
ATOM 740 C CA . THR A 1 100 ? -6.371 0.412 13.195 1 95.88 100 THR A CA 1
ATOM 741 C C . THR A 1 100 ? -4.918 0.438 13.664 1 95.88 100 THR A C 1
ATOM 743 O O . THR A 1 100 ? -4.109 1.208 13.141 1 95.88 100 THR A O 1
ATOM 746 N N . GLU A 1 101 ? -4.574 -0.477 14.586 1 96.31 101 GLU A N 1
ATOM 747 C CA . GLU A 1 101 ? -3.268 -0.437 15.234 1 96.31 101 GLU A CA 1
ATOM 748 C C . GLU A 1 101 ? -2.141 -0.649 14.227 1 96.31 101 GLU A C 1
ATOM 750 O O . GLU A 1 101 ? -1.099 0.003 14.305 1 96.31 101 GLU A O 1
ATOM 755 N N . GLY A 1 102 ? -2.32 -1.614 13.352 1 96.69 102 GLY A N 1
ATOM 756 C CA . GLY A 1 102 ? -1.307 -1.862 12.336 1 96.69 102 GLY A CA 1
ATOM 757 C C . GLY A 1 102 ? -1.073 -0.675 11.422 1 96.69 102 GLY A C 1
ATOM 758 O O . GLY A 1 102 ? 0.063 -0.397 11.039 1 96.69 102 GLY A O 1
ATOM 759 N N . ALA A 1 103 ? -2.127 0.007 11.07 1 98.19 103 ALA A N 1
ATOM 760 C CA . ALA A 1 103 ? -2.023 1.207 10.25 1 98.19 103 ALA A CA 1
ATOM 761 C C . ALA A 1 103 ? -1.271 2.314 10.977 1 98.19 103 ALA A C 1
ATOM 763 O O . ALA A 1 103 ? -0.374 2.941 10.414 1 98.19 103 ALA A O 1
ATOM 764 N N . GLU A 1 104 ? -1.637 2.512 12.258 1 98.25 104 GLU A N 1
ATOM 765 C CA . GLU A 1 104 ? -0.974 3.535 13.055 1 98.25 104 GLU A CA 1
ATOM 766 C C . GLU A 1 104 ? 0.515 3.24 13.211 1 98.25 104 GLU A C 1
ATOM 768 O O . GLU A 1 104 ? 1.352 4.129 13.031 1 98.25 104 GLU A O 1
ATOM 773 N N . ARG A 1 105 ? 0.854 2.047 13.516 1 98 105 ARG A N 1
ATOM 774 C CA . ARG A 1 105 ? 2.248 1.644 13.664 1 98 105 ARG A CA 1
ATOM 775 C C . ARG A 1 105 ? 3.018 1.831 12.359 1 98 105 ARG A C 1
ATOM 777 O O . ARG A 1 105 ? 4.168 2.277 12.375 1 98 105 ARG A O 1
ATOM 784 N N . GLY A 1 106 ? 2.373 1.45 11.258 1 98.38 106 GLY A N 1
ATOM 785 C CA . GLY A 1 106 ? 3.014 1.593 9.953 1 98.38 106 GLY A CA 1
ATOM 786 C C . GLY A 1 106 ? 3.357 3.031 9.617 1 98.38 106 GLY A C 1
ATOM 787 O O . GLY A 1 106 ? 4.504 3.336 9.273 1 98.38 106 GLY A O 1
ATOM 788 N N . VAL A 1 107 ? 2.381 3.922 9.789 1 98.88 107 VAL A N 1
ATOM 789 C CA . VAL A 1 107 ? 2.59 5.332 9.484 1 98.88 107 VAL A CA 1
ATOM 790 C C . VAL A 1 107 ? 3.658 5.91 10.414 1 98.88 107 VAL A C 1
ATOM 792 O O . VAL A 1 107 ? 4.578 6.598 9.961 1 98.88 107 VAL A O 1
ATOM 795 N N . THR A 1 108 ? 3.578 5.582 11.672 1 98.75 108 THR A N 1
ATOM 796 C CA . THR A 1 108 ? 4.516 6.098 12.664 1 98.75 108 THR A CA 1
ATOM 797 C C . THR A 1 108 ? 5.934 5.613 12.367 1 98.75 108 THR A C 1
ATOM 799 O O . THR A 1 108 ? 6.883 6.402 12.391 1 98.75 108 THR A O 1
ATOM 802 N N . SER A 1 109 ? 6.074 4.363 12.055 1 98.44 109 SER A N 1
ATOM 803 C CA . SER A 1 109 ? 7.391 3.793 11.789 1 98.44 109 SER A CA 1
ATOM 804 C C . SER A 1 109 ? 8.047 4.457 10.586 1 98.44 109 SER A C 1
ATOM 806 O O . SER A 1 109 ? 9.211 4.852 10.641 1 98.44 109 SER A O 1
ATOM 808 N N . ILE A 1 110 ? 7.328 4.574 9.516 1 98.69 110 ILE A N 1
ATOM 809 C CA . ILE A 1 110 ? 7.883 5.105 8.273 1 98.69 110 ILE A CA 1
ATOM 810 C C . ILE A 1 110 ? 8.234 6.578 8.453 1 98.69 110 ILE A C 1
ATOM 812 O O . ILE A 1 110 ? 9.312 7.02 8.031 1 98.69 110 ILE A O 1
ATOM 816 N N . THR A 1 111 ? 7.371 7.332 9.117 1 98.88 111 THR A N 1
ATOM 817 C CA . THR A 1 111 ? 7.629 8.758 9.281 1 98.88 111 THR A CA 1
ATOM 818 C C . THR A 1 111 ? 8.75 8.984 10.297 1 98.88 111 THR A C 1
ATOM 820 O O . THR A 1 111 ? 9.5 9.961 10.188 1 98.88 111 THR A O 1
ATOM 823 N N . THR A 1 112 ? 8.844 8.086 11.328 1 98.69 112 THR A N 1
ATOM 824 C CA . THR A 1 112 ? 10.008 8.125 12.203 1 98.69 112 THR A CA 1
ATOM 825 C C . THR A 1 112 ? 11.289 7.938 11.398 1 98.69 112 THR A C 1
ATOM 827 O O . THR A 1 112 ? 12.266 8.656 11.609 1 98.69 112 THR A O 1
ATOM 830 N N . GLY A 1 113 ? 11.312 6.973 10.484 1 98.31 113 GLY A N 1
ATOM 831 C CA . GLY A 1 113 ? 12.461 6.754 9.617 1 98.31 113 GLY A CA 1
ATOM 832 C C . GLY A 1 113 ? 12.812 7.965 8.773 1 98.31 113 GLY A C 1
ATOM 833 O O . GLY A 1 113 ? 13.992 8.227 8.523 1 98.31 113 GLY A O 1
ATOM 834 N N . LEU A 1 114 ? 11.797 8.727 8.352 1 98.75 114 LEU A N 1
ATOM 835 C CA . LEU A 1 114 ? 11.984 9.93 7.551 1 98.75 114 LEU A CA 1
ATOM 836 C C . LEU A 1 114 ? 12.5 11.078 8.406 1 98.75 114 LEU A C 1
ATOM 838 O O . LEU A 1 114 ? 12.953 12.102 7.883 1 98.75 114 LEU A O 1
ATOM 842 N N . GLY A 1 115 ? 12.414 10.922 9.695 1 98.81 115 GLY A N 1
ATOM 843 C CA . GLY A 1 115 ? 12.836 11.969 10.609 1 98.81 115 GLY A CA 1
ATOM 844 C C . GLY A 1 115 ? 11.828 13.094 10.727 1 98.81 115 GLY A C 1
ATOM 845 O O . GLY A 1 115 ? 12.188 14.227 11.062 1 98.81 115 GLY A O 1
ATOM 846 N N . TRP A 1 116 ? 10.539 12.844 10.336 1 98.88 116 TRP A N 1
ATOM 847 C CA . TRP A 1 116 ? 9.516 13.867 10.477 1 98.88 116 TRP A CA 1
ATOM 848 C C . TRP A 1 116 ? 9.094 14.023 11.938 1 98.88 116 TRP A C 1
ATOM 850 O O . TRP A 1 116 ? 9.227 13.086 12.727 1 98.88 116 TRP A O 1
ATOM 860 N N . THR A 1 117 ? 8.656 15.156 12.297 1 98.69 117 THR A N 1
ATOM 861 C CA . THR A 1 117 ? 8.273 15.445 13.672 1 98.69 117 THR A CA 1
ATOM 862 C C . THR A 1 117 ? 6.75 15.453 13.82 1 98.69 117 THR A C 1
ATOM 864 O O . THR A 1 117 ? 6.07 16.281 13.211 1 98.69 117 THR A O 1
ATOM 867 N N . LEU A 1 118 ? 6.215 14.523 14.594 1 98.69 118 LEU A N 1
ATOM 868 C CA . LEU A 1 118 ? 4.785 14.508 14.875 1 98.69 118 LEU A CA 1
ATOM 869 C C . LEU A 1 118 ? 4.359 15.766 15.617 1 98.69 118 LEU A C 1
ATOM 871 O O . LEU A 1 118 ? 4.805 16.016 16.734 1 98.69 118 LEU A O 1
ATOM 875 N N . ALA A 1 119 ? 3.475 16.516 15.039 1 98.06 119 ALA A N 1
ATOM 876 C CA . ALA A 1 119 ? 3.191 17.859 15.555 1 98.06 119 ALA A CA 1
ATOM 877 C C . ALA A 1 119 ? 1.856 17.875 16.297 1 98.06 119 ALA A C 1
ATOM 879 O O . ALA A 1 119 ? 1.535 18.859 16.969 1 98.06 119 ALA A O 1
ATOM 880 N N . ALA A 1 120 ? 1.063 16.906 16.125 1 98.25 120 ALA A N 1
ATOM 881 C CA . ALA A 1 120 ? -0.229 16.766 16.797 1 98.25 120 ALA A CA 1
ATOM 882 C C . ALA A 1 120 ? -0.609 15.297 16.953 1 98.25 120 ALA A C 1
ATOM 884 O O . ALA A 1 120 ? -0.165 14.445 16.188 1 98.25 120 ALA A O 1
ATOM 885 N N . ALA A 1 121 ? -1.428 15.039 17.938 1 97.88 121 ALA A N 1
ATOM 886 C CA . ALA A 1 121 ? -1.947 13.68 18.094 1 97.88 121 ALA A CA 1
ATOM 887 C C . ALA A 1 121 ? -2.719 13.242 16.859 1 97.88 121 ALA A C 1
ATOM 889 O O . ALA A 1 121 ? -3.516 14.008 16.297 1 97.88 121 ALA A O 1
ATOM 890 N N . PRO A 1 122 ? -2.463 11.984 16.406 1 98.75 122 PRO A N 1
ATOM 891 C CA . PRO A 1 122 ? -3.238 11.508 15.258 1 98.75 122 PRO A CA 1
ATOM 892 C C . PRO A 1 122 ? -4.734 11.438 15.547 1 98.75 122 PRO A C 1
ATOM 894 O O . PRO A 1 122 ? -5.137 11.273 16.703 1 98.75 122 PRO A O 1
ATOM 897 N N . VAL A 1 123 ? -5.508 11.602 14.562 1 98.88 123 VAL A N 1
ATOM 898 C CA . VAL A 1 123 ? -6.945 11.391 14.68 1 98.88 123 VAL A CA 1
ATOM 899 C C . VAL A 1 123 ? -7.32 10.031 14.094 1 98.88 123 VAL A C 1
ATOM 901 O O . VAL A 1 123 ? -7.219 9.82 12.883 1 98.88 123 VAL A O 1
ATOM 904 N N . ILE A 1 124 ? -7.707 9.109 14.914 1 98.56 124 ILE A N 1
ATOM 905 C CA . ILE A 1 124 ? -8.109 7.773 14.5 1 98.56 124 ILE A CA 1
ATOM 906 C C . ILE A 1 124 ? -9.594 7.566 14.805 1 98.56 124 ILE A C 1
ATOM 908 O O . ILE A 1 124 ? -10.023 7.656 15.953 1 98.56 124 ILE A O 1
ATOM 912 N N . VAL A 1 125 ? -10.344 7.336 13.781 1 98.19 125 VAL A N 1
ATOM 913 C CA . VAL A 1 125 ? -11.789 7.258 13.93 1 98.19 125 VAL A CA 1
ATOM 914 C C . VAL A 1 125 ? -12.281 5.875 13.5 1 98.19 125 VAL A C 1
ATOM 916 O O . VAL A 1 125 ? -11.875 5.363 12.453 1 98.19 125 VAL A O 1
ATOM 919 N N . SER A 1 126 ? -13.086 5.246 14.281 1 95.19 126 SER A N 1
ATOM 920 C CA . SER A 1 126 ? -13.781 4.012 13.945 1 95.19 126 SER A CA 1
ATOM 921 C C . SER A 1 126 ? -15.273 4.258 13.727 1 95.19 126 SER A C 1
ATOM 923 O O . SER A 1 126 ? -15.906 4.98 14.5 1 95.19 126 SER A O 1
ATOM 925 N N . GLY A 1 127 ? -15.82 3.664 12.695 1 93 127 GLY A N 1
ATOM 926 C CA . GLY A 1 127 ? -17.219 3.898 12.383 1 93 127 GLY A CA 1
ATOM 927 C C . GLY A 1 127 ? -17.484 5.289 11.836 1 93 127 GLY A C 1
ATOM 928 O O . GLY A 1 127 ? -16.562 5.973 11.391 1 93 127 GLY A O 1
ATOM 929 N N . PRO A 1 128 ? -18.734 5.727 11.75 1 96.19 128 PRO A N 1
ATOM 930 C CA . PRO A 1 128 ? -19.062 7.051 11.219 1 96.19 128 PRO A CA 1
ATOM 931 C C . PRO A 1 128 ? -18.469 8.18 12.055 1 96.19 128 PRO A C 1
ATOM 933 O O . PRO A 1 128 ? -18.672 8.227 13.273 1 96.19 128 PRO A O 1
ATOM 936 N N . PRO A 1 129 ? -17.719 9.062 11.414 1 98.06 129 PRO A N 1
ATOM 937 C CA . PRO A 1 129 ? -17.203 10.195 12.172 1 98.06 129 PRO A CA 1
ATOM 938 C C . PRO A 1 129 ? -18.297 11.086 12.742 1 98.06 129 PRO A C 1
ATOM 940 O O . PRO A 1 129 ? -19.219 11.484 12.016 1 98.06 129 PRO A O 1
ATOM 943 N N . GLY A 1 130 ? -18.234 11.344 14 1 98.19 130 GLY A N 1
ATOM 944 C CA . GLY A 1 130 ? -19.141 12.305 14.625 1 98.19 130 GLY A CA 1
ATOM 945 C C . GLY A 1 130 ? -18.594 13.719 14.625 1 98.19 130 GLY A C 1
ATOM 946 O 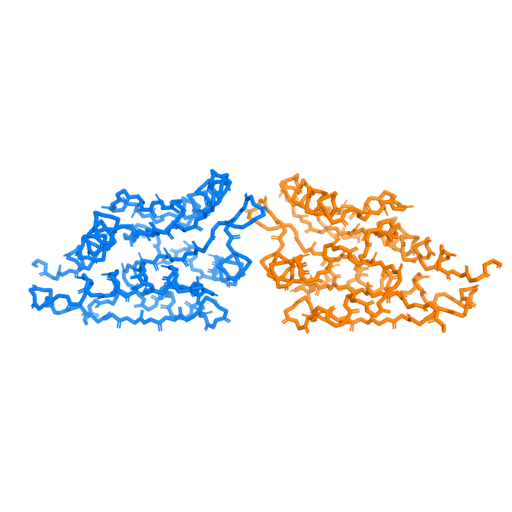O . GLY A 1 130 ? -17.516 13.977 14.078 1 98.19 130 GLY A O 1
ATOM 947 N N . LYS A 1 131 ? -19.344 14.672 15.312 1 98.31 131 LYS A N 1
ATOM 948 C CA . LYS A 1 131 ? -18.969 16.078 15.359 1 98.31 131 LYS A CA 1
ATOM 949 C C . LYS A 1 131 ? -17.609 16.281 16.016 1 98.31 131 LYS A C 1
ATOM 951 O O . LYS A 1 131 ? -16.781 17.047 15.539 1 98.31 131 LYS A O 1
ATOM 956 N N . ASP A 1 132 ? -17.359 15.562 17.078 1 98.62 132 ASP A N 1
ATOM 957 C CA . ASP A 1 132 ? -16.094 15.695 17.797 1 98.62 132 ASP A CA 1
ATOM 958 C C . ASP A 1 132 ? -14.93 15.188 16.953 1 98.62 132 ASP A C 1
ATOM 960 O O . ASP A 1 132 ? -13.836 15.75 17.016 1 98.62 132 ASP A O 1
ATOM 964 N N . ASP A 1 133 ? -15.164 14.07 16.234 1 98.75 133 ASP A N 1
ATOM 965 C CA . ASP A 1 133 ? -14.125 13.523 15.359 1 98.75 133 ASP A CA 1
ATOM 966 C C . ASP A 1 133 ? -13.75 14.531 14.273 1 98.75 133 ASP A C 1
ATOM 968 O O . ASP A 1 133 ? -12.562 14.758 14.016 1 98.75 133 ASP A O 1
ATOM 972 N N . LEU A 1 134 ? -14.773 15.125 13.703 1 98.88 134 LEU A N 1
ATOM 973 C CA . LEU A 1 134 ? -14.539 16.094 12.633 1 98.88 134 LEU A CA 1
ATOM 974 C C . LEU A 1 134 ? -13.883 17.359 13.172 1 98.88 134 LEU A C 1
ATOM 976 O O . LEU A 1 134 ? -13.055 17.969 12.484 1 98.88 134 LEU A O 1
ATOM 980 N N . GLN A 1 135 ? -14.234 17.734 14.383 1 98.88 135 GLN A N 1
ATOM 981 C CA . GLN A 1 135 ? -13.555 18.859 15.016 1 98.88 135 GLN A CA 1
ATOM 982 C C . GLN A 1 135 ? -12.078 18.547 15.242 1 98.88 135 GLN A C 1
ATOM 984 O O . GLN A 1 135 ? -11.219 19.422 15.031 1 98.88 135 GLN A O 1
ATOM 989 N N . ARG A 1 136 ? -11.758 17.359 15.688 1 98.88 136 ARG A N 1
ATOM 990 C CA . ARG A 1 136 ? -10.367 16.953 15.867 1 98.88 136 ARG A CA 1
ATOM 991 C C . ARG A 1 136 ? -9.609 16.984 14.547 1 98.88 136 ARG A C 1
ATOM 993 O O . ARG A 1 136 ? -8.43 17.344 14.5 1 98.88 136 ARG A O 1
ATOM 1000 N N . CYS A 1 137 ? -10.281 16.547 13.445 1 98.94 137 CYS A N 1
ATOM 1001 C CA . CYS A 1 137 ? -9.672 16.641 12.125 1 98.94 137 CYS A CA 1
ATOM 1002 C C . CYS A 1 137 ? -9.383 18.094 11.75 1 98.94 137 CYS A C 1
ATOM 1004 O O . CYS A 1 137 ? -8.305 18.391 11.242 1 98.94 137 CYS A O 1
ATOM 1006 N N . TRP A 1 138 ? -10.383 18.953 12 1 98.88 138 TRP A N 1
ATOM 1007 C CA . TRP A 1 138 ? -10.188 20.391 11.75 1 98.88 138 TRP A CA 1
ATOM 1008 C C . TRP A 1 138 ? -8.992 20.922 12.523 1 98.88 138 TRP A C 1
ATOM 1010 O O . TRP A 1 138 ? -8.133 21.594 11.961 1 98.88 138 TRP A O 1
ATOM 1020 N N . GLU A 1 139 ? -8.906 20.578 13.781 1 98.81 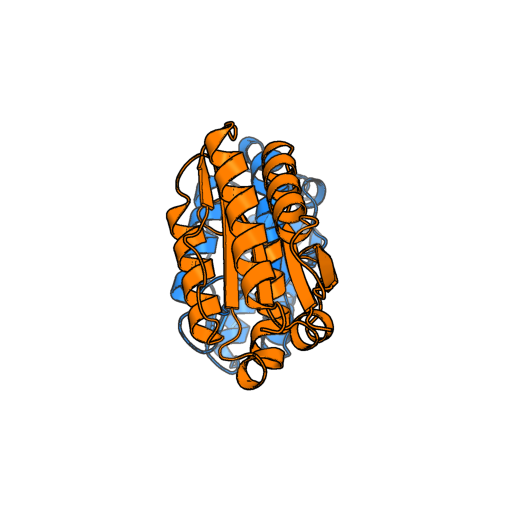139 GLU A N 1
ATOM 1021 C CA . GLU A 1 139 ? -7.82 21.031 14.641 1 98.81 139 GLU A CA 1
ATOM 1022 C C . GLU A 1 139 ? -6.473 20.5 14.156 1 98.81 139 GLU A C 1
ATOM 1024 O O . GLU A 1 139 ? -5.465 21.203 14.219 1 98.81 139 GLU A O 1
ATOM 1029 N N . LEU A 1 140 ? -6.477 19.281 13.742 1 98.88 140 LEU A N 1
ATOM 1030 C CA . LEU A 1 140 ? -5.258 18.688 13.188 1 98.88 140 LEU A CA 1
ATOM 1031 C C . LEU A 1 140 ? -4.738 19.531 12.023 1 98.88 140 LEU A C 1
ATOM 1033 O O . LEU A 1 140 ? -3.564 19.906 12.008 1 98.88 140 LEU A O 1
ATOM 1037 N N . GLY A 1 141 ? -5.598 19.828 11.062 1 98.81 141 GLY A N 1
ATOM 1038 C CA . GLY A 1 141 ? -5.223 20.656 9.93 1 98.81 141 GLY A CA 1
ATOM 1039 C C . GLY A 1 141 ? -4.703 22.016 10.336 1 98.81 141 GLY A C 1
ATOM 1040 O O . GLY A 1 141 ? -3.646 22.453 9.875 1 98.81 141 GLY A O 1
ATOM 1041 N N . ALA A 1 142 ? -5.422 22.656 11.266 1 98.62 142 ALA A N 1
ATOM 1042 C CA . ALA A 1 142 ? -5.062 24 11.727 1 98.62 142 ALA A CA 1
ATOM 1043 C C . ALA A 1 142 ? -3.709 23.984 12.438 1 98.62 142 ALA A C 1
ATOM 1045 O O . ALA A 1 142 ? -2.891 24.891 12.242 1 98.62 142 ALA A O 1
ATOM 1046 N N . THR A 1 143 ? -3.533 22.969 13.234 1 98.38 143 THR A N 1
ATOM 1047 C CA . THR A 1 143 ? -2.322 22.875 14.047 1 98.38 143 THR A CA 1
ATOM 1048 C C . THR A 1 143 ? -1.087 22.766 13.156 1 98.38 143 THR A C 1
ATOM 1050 O O . THR A 1 143 ? -0.112 23.5 13.336 1 98.38 143 THR A O 1
ATOM 1053 N N . ILE A 1 144 ? -1.093 21.891 12.156 1 98.56 144 ILE A N 1
ATOM 1054 C CA . ILE A 1 144 ? 0.084 21.703 11.32 1 98.56 144 ILE A CA 1
ATOM 1055 C C . ILE A 1 144 ? 0.321 22.953 10.477 1 98.56 144 ILE A C 1
ATOM 1057 O O . ILE A 1 144 ? 1.459 23.406 10.336 1 98.56 144 ILE A O 1
ATOM 1061 N N . ALA A 1 145 ? -0.758 23.5 9.93 1 98.5 145 ALA A N 1
ATOM 1062 C CA . ALA A 1 145 ? -0.629 24.719 9.133 1 98.5 145 ALA A CA 1
ATOM 1063 C C . ALA A 1 145 ? -0.057 25.875 9.961 1 98.5 145 ALA A C 1
ATOM 1065 O O . ALA A 1 145 ? 0.812 26.609 9.492 1 98.5 145 ALA A O 1
ATOM 1066 N N . ALA A 1 146 ? -0.564 26.016 11.148 1 97.62 146 ALA A N 1
ATOM 1067 C CA . ALA A 1 146 ? -0.128 27.109 12.023 1 97.62 146 ALA A CA 1
ATOM 1068 C C . ALA A 1 146 ? 1.368 27.016 12.305 1 97.62 146 ALA A C 1
ATOM 1070 O O . ALA A 1 146 ? 2.045 28.031 12.445 1 97.62 146 ALA A O 1
ATOM 1071 N N . GLN A 1 147 ? 1.86 25.828 12.391 1 96.75 147 GLN A N 1
ATOM 1072 C CA . GLN A 1 147 ? 3.281 25.609 12.648 1 96.75 147 GLN A CA 1
ATOM 1073 C C . GLN A 1 147 ? 4.133 26.156 11.5 1 96.75 147 GLN A C 1
ATOM 1075 O O . GLN A 1 147 ? 5.328 26.406 11.672 1 96.75 147 GLN A O 1
ATOM 1080 N N . LEU A 1 148 ? 3.551 26.266 10.352 1 97.5 148 LEU A N 1
ATOM 1081 C CA . LEU A 1 148 ? 4.301 26.688 9.172 1 97.5 148 LEU A CA 1
ATOM 1082 C C . LEU A 1 148 ? 4.227 28.188 8.977 1 97.5 148 LEU A C 1
ATOM 1084 O O . LEU A 1 148 ? 4.918 28.75 8.125 1 97.5 148 LEU A O 1
ATOM 1088 N N . MET A 1 149 ? 3.297 28.734 9.727 1 93.94 149 MET A N 1
ATOM 1089 C CA . MET A 1 149 ? 3.178 30.188 9.602 1 93.94 149 MET A CA 1
ATOM 1090 C C . MET A 1 149 ? 4.453 30.891 10.07 1 93.94 149 MET A C 1
ATOM 1092 O O . MET A 1 149 ? 5.137 30.391 10.969 1 93.94 149 MET A O 1
ATOM 1096 N N . ASP A 1 150 ? 5.008 31.828 9.164 1 76.44 150 ASP A N 1
ATOM 1097 C CA . ASP A 1 150 ? 6.145 32.688 9.531 1 76.44 150 ASP A CA 1
ATOM 1098 C C . ASP A 1 150 ? 5.863 33.438 10.82 1 76.44 150 ASP A C 1
ATOM 1100 O O . ASP A 1 150 ? 4.781 34 10.992 1 76.44 150 ASP A O 1
ATOM 1104 N N . VAL A 1 151 ? 6.426 32.844 11.961 1 55.84 151 VAL A N 1
ATOM 1105 C CA . VAL A 1 151 ? 6.371 33.75 13.102 1 55.84 151 VAL A CA 1
ATOM 1106 C C . VAL A 1 151 ? 7.203 35 12.812 1 55.84 151 VAL A C 1
ATOM 1108 O O . VAL A 1 151 ? 8.18 34.938 12.062 1 55.84 151 VAL A O 1
ATOM 1111 N N . MET B 1 1 ? -10.586 -22.938 -20.312 1 91.56 1 MET B N 1
ATOM 1112 C CA . MET B 1 1 ? -9.195 -23.156 -19.938 1 91.56 1 MET B CA 1
ATOM 1113 C C . MET B 1 1 ? -8.859 -22.469 -18.625 1 91.56 1 MET B C 1
ATOM 1115 O O . MET B 1 1 ? -9.195 -21.297 -18.422 1 91.56 1 MET B O 1
ATOM 1119 N N . PRO B 1 2 ? -8.305 -23.188 -17.688 1 97.56 2 PRO B N 1
ATOM 1120 C CA . PRO B 1 2 ? -7.957 -22.562 -16.422 1 97.56 2 PRO B CA 1
ATOM 1121 C C . PRO B 1 2 ? -6.957 -21.422 -16.578 1 97.56 2 PRO B C 1
ATOM 1123 O O . PRO B 1 2 ? -6.105 -21.453 -17.469 1 97.56 2 PRO B O 1
ATOM 1126 N N . GLN B 1 3 ? -7.145 -20.438 -15.727 1 98.56 3 GLN B N 1
ATOM 1127 C CA . GLN B 1 3 ? -6.312 -19.234 -15.82 1 98.56 3 GLN B CA 1
ATOM 1128 C C . GLN B 1 3 ? -5.488 -19.031 -14.547 1 98.56 3 GLN B C 1
ATOM 1130 O O . GLN B 1 3 ? -6.016 -19.141 -13.438 1 98.56 3 GLN B O 1
ATOM 1135 N N . LEU B 1 4 ? -4.18 -18.797 -14.711 1 98.88 4 LEU B N 1
ATOM 1136 C CA . LEU B 1 4 ? -3.275 -18.375 -13.648 1 98.88 4 LEU B CA 1
ATOM 1137 C C . LEU B 1 4 ? -2.992 -16.875 -13.75 1 98.88 4 LEU B C 1
ATOM 1139 O O . LEU B 1 4 ? -2.477 -16.406 -14.766 1 98.88 4 LEU B O 1
ATOM 1143 N N . LEU B 1 5 ? -3.379 -16.125 -12.758 1 98.94 5 LEU B N 1
ATOM 1144 C CA . LEU B 1 5 ? -3.111 -14.695 -12.719 1 98.94 5 LEU B CA 1
ATOM 1145 C C . LEU B 1 5 ? -1.862 -14.398 -11.898 1 98.94 5 LEU B C 1
ATOM 1147 O O . LEU B 1 5 ? -1.775 -14.781 -10.727 1 98.94 5 LEU B O 1
ATOM 1151 N N . ILE B 1 6 ? -0.881 -13.797 -12.477 1 98.94 6 ILE B N 1
ATOM 1152 C CA . ILE B 1 6 ? 0.303 -13.297 -11.789 1 98.94 6 ILE B CA 1
ATOM 1153 C C . ILE B 1 6 ? 0.159 -11.797 -11.547 1 98.94 6 ILE B C 1
ATOM 1155 O O . ILE B 1 6 ? 0.114 -11.008 -12.5 1 98.94 6 ILE B O 1
ATOM 1159 N N . VAL B 1 7 ? 0.042 -11.359 -10.305 1 98.94 7 VAL B N 1
ATOM 1160 C CA . VAL B 1 7 ? 0.027 -9.961 -9.891 1 98.94 7 VAL B CA 1
ATOM 1161 C C . VAL B 1 7 ? 1.404 -9.562 -9.359 1 98.94 7 VAL B C 1
ATOM 1163 O O . VAL B 1 7 ? 1.914 -10.172 -8.422 1 98.94 7 VAL B O 1
ATOM 1166 N N . HIS B 1 8 ? 1.967 -8.5 -9.93 1 98.88 8 HIS B N 1
ATOM 1167 C CA . HIS B 1 8 ? 3.361 -8.273 -9.57 1 98.88 8 HIS B CA 1
ATOM 1168 C C . HIS B 1 8 ? 3.656 -6.781 -9.43 1 98.88 8 HIS B C 1
ATOM 1170 O O . HIS B 1 8 ? 3.09 -5.961 -10.148 1 98.88 8 HIS B O 1
ATOM 1176 N N . HIS B 1 9 ? 4.434 -6.426 -8.453 1 98.88 9 HIS B N 1
ATOM 1177 C CA . HIS B 1 9 ? 5.164 -5.164 -8.406 1 98.88 9 HIS B CA 1
ATOM 1178 C C . HIS B 1 9 ? 6.664 -5.387 -8.57 1 98.88 9 HIS B C 1
ATOM 1180 O O . HIS B 1 9 ? 7.316 -5.926 -7.676 1 98.88 9 HIS B O 1
ATOM 1186 N N . THR B 1 10 ? 7.258 -4.934 -9.734 1 98.56 10 THR B N 1
ATOM 1187 C CA . THR B 1 10 ? 8.617 -5.27 -10.148 1 98.56 10 THR B CA 1
ATOM 1188 C C . THR B 1 10 ? 9.438 -4.004 -10.375 1 98.56 10 THR B C 1
ATOM 1190 O O . THR B 1 10 ? 9.758 -3.662 -11.516 1 98.56 10 THR B O 1
ATOM 1193 N N . PRO B 1 11 ? 9.852 -3.371 -9.266 1 97.5 11 PRO B N 1
ATOM 1194 C CA . PRO B 1 11 ? 10.445 -2.041 -9.414 1 97.5 11 PRO B CA 1
ATOM 1195 C C . PRO B 1 11 ? 11.969 -2.086 -9.531 1 97.5 11 PRO B C 1
ATOM 1197 O O . PRO B 1 11 ? 12.625 -1.039 -9.57 1 97.5 11 PRO B O 1
ATOM 1200 N N . SER B 1 12 ? 12.594 -3.289 -9.57 1 97.19 12 SER B N 1
ATOM 1201 C CA . SER B 1 12 ? 14.047 -3.404 -9.609 1 97.19 12 SER B CA 1
ATOM 1202 C C . SER B 1 12 ? 14.492 -4.551 -10.508 1 97.19 12 SER B C 1
ATOM 1204 O O . SER B 1 12 ? 13.711 -5.457 -10.797 1 97.19 12 SER B O 1
ATOM 1206 N N . PRO B 1 13 ? 15.789 -4.551 -10.898 1 97.81 13 PRO B N 1
ATOM 1207 C CA . PRO B 1 13 ? 16.281 -5.672 -11.695 1 97.81 13 PRO B CA 1
ATOM 1208 C C . PRO B 1 13 ? 16.203 -7.004 -10.961 1 97.81 13 PRO B C 1
ATOM 1210 O O . PRO B 1 13 ? 16 -8.047 -11.586 1 97.81 13 PRO B O 1
ATOM 1213 N N . HIS B 1 14 ? 16.359 -6.973 -9.633 1 98.06 14 HIS B N 1
ATOM 1214 C CA . HIS B 1 14 ? 16.25 -8.203 -8.859 1 98.06 14 HIS B CA 1
ATOM 1215 C C . HIS B 1 14 ? 14.836 -8.766 -8.898 1 98.06 14 HIS B C 1
ATOM 1217 O O . HIS B 1 14 ? 14.633 -9.953 -9.141 1 98.06 14 HIS B O 1
ATOM 1223 N N . MET B 1 15 ? 13.852 -7.875 -8.68 1 98.56 15 MET B N 1
ATOM 1224 C CA . MET B 1 15 ? 12.461 -8.289 -8.797 1 98.56 15 MET B CA 1
ATOM 1225 C C . MET B 1 15 ? 12.148 -8.766 -10.211 1 98.56 15 MET B C 1
ATOM 1227 O O . MET B 1 15 ? 11.391 -9.727 -10.391 1 98.56 15 MET B O 1
ATOM 1231 N N . GLN B 1 16 ? 12.797 -8.109 -11.188 1 98.75 16 GLN B N 1
ATOM 1232 C CA . GLN B 1 16 ? 12.57 -8.484 -12.578 1 98.75 16 GLN B CA 1
ATOM 1233 C C . GLN B 1 16 ? 13.062 -9.898 -12.852 1 98.75 16 GLN B C 1
ATOM 1235 O O . GLN B 1 16 ? 12.375 -10.688 -13.508 1 98.75 16 GLN B O 1
ATOM 1240 N N . ALA B 1 17 ? 14.211 -10.203 -12.359 1 98.88 17 ALA B N 1
ATOM 1241 C CA . ALA B 1 17 ? 14.773 -11.539 -12.539 1 98.88 17 ALA B CA 1
ATOM 1242 C C . ALA B 1 17 ? 13.875 -12.602 -11.906 1 98.88 17 ALA B C 1
ATOM 1244 O O . ALA B 1 17 ? 13.617 -13.648 -12.508 1 98.88 17 ALA B O 1
ATOM 1245 N N . MET B 1 18 ? 13.414 -12.336 -10.719 1 98.94 18 MET B N 1
ATOM 1246 C CA . MET B 1 18 ? 12.523 -13.266 -10.016 1 98.94 18 MET B CA 1
ATOM 1247 C C . MET B 1 18 ? 11.211 -13.43 -10.773 1 98.94 18 MET B C 1
ATOM 1249 O O . MET B 1 18 ? 10.727 -14.547 -10.938 1 98.94 18 MET B O 1
ATOM 1253 N N . PHE B 1 19 ? 10.656 -12.312 -11.234 1 98.94 19 PHE B N 1
ATOM 1254 C CA . PHE B 1 19 ? 9.414 -12.32 -12 1 98.94 19 PHE B CA 1
ATOM 1255 C C . PHE B 1 19 ? 9.555 -13.172 -13.258 1 98.94 19 PHE B C 1
ATOM 1257 O O . PHE B 1 19 ? 8.711 -14.023 -13.531 1 98.94 19 PHE B O 1
ATOM 1264 N N . GLU B 1 20 ? 10.625 -12.984 -13.953 1 98.94 20 GLU B N 1
ATOM 1265 C CA . GLU B 1 20 ? 10.859 -13.727 -15.195 1 98.94 20 GLU B CA 1
ATOM 1266 C C . GLU B 1 20 ? 10.992 -15.219 -14.922 1 98.94 20 GLU B C 1
ATOM 1268 O O . GLU B 1 20 ? 10.508 -16.047 -15.703 1 98.94 20 GLU B O 1
ATOM 1273 N N . ALA B 1 21 ? 11.656 -15.555 -13.836 1 9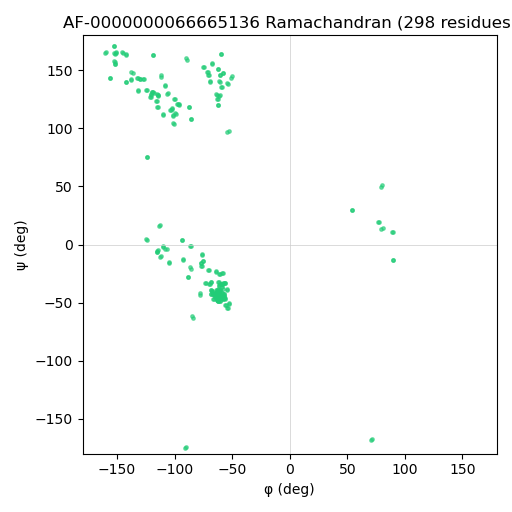8.94 21 ALA B N 1
ATOM 1274 C CA . ALA B 1 21 ? 11.797 -16.953 -13.461 1 98.94 21 ALA B CA 1
ATOM 1275 C C . ALA B 1 21 ? 10.445 -17.578 -13.148 1 98.94 21 ALA B C 1
ATOM 1277 O O . ALA B 1 21 ? 10.148 -18.703 -13.594 1 98.94 21 ALA B O 1
ATOM 1278 N N . VAL B 1 22 ? 9.602 -16.891 -12.398 1 98.94 22 VAL B N 1
ATOM 1279 C CA . VAL B 1 22 ? 8.266 -17.375 -12.047 1 98.94 22 VAL B CA 1
ATOM 1280 C C . VAL B 1 22 ? 7.434 -17.562 -13.32 1 98.94 22 VAL B C 1
ATOM 1282 O O . VAL B 1 22 ? 6.77 -18.594 -13.477 1 98.94 22 VAL B O 1
ATOM 1285 N N . VAL B 1 23 ? 7.5 -16.562 -14.211 1 98.94 23 VAL B N 1
ATOM 1286 C CA . VAL B 1 23 ? 6.75 -16.641 -15.461 1 98.94 23 VAL B CA 1
ATOM 1287 C C . VAL B 1 23 ? 7.25 -17.828 -16.297 1 98.94 23 VAL B C 1
ATOM 1289 O O . VAL B 1 23 ? 6.449 -18.578 -16.859 1 98.94 23 VAL B O 1
ATOM 1292 N N . SER B 1 24 ? 8.562 -17.969 -16.375 1 98.88 24 SER B N 1
ATOM 1293 C CA . SER B 1 24 ? 9.156 -19.078 -17.125 1 98.88 24 SER B CA 1
ATOM 1294 C C . SER B 1 24 ? 8.664 -20.422 -16.594 1 98.88 24 SER B C 1
ATOM 1296 O O . SER B 1 24 ? 8.289 -21.297 -17.375 1 98.88 24 SER B O 1
ATOM 1298 N N . GLY B 1 25 ? 8.609 -20.609 -15.281 1 98.81 25 GLY B N 1
ATOM 1299 C CA . GLY B 1 25 ? 8.086 -21.828 -14.68 1 98.81 25 GLY B CA 1
ATOM 1300 C C . GLY B 1 25 ? 6.617 -22.047 -14.969 1 98.81 25 GLY B C 1
ATOM 1301 O O . GLY B 1 25 ? 6.211 -23.172 -15.32 1 98.81 25 GLY B O 1
ATOM 1302 N N . ALA B 1 26 ? 5.848 -21 -14.906 1 98.75 26 ALA B N 1
ATOM 1303 C CA . ALA B 1 26 ? 4.402 -21.094 -15.078 1 98.75 26 ALA B CA 1
ATOM 1304 C C . ALA B 1 26 ? 4.039 -21.406 -16.531 1 98.75 26 ALA B C 1
ATOM 1306 O O . ALA B 1 26 ? 2.936 -21.875 -16.812 1 98.75 26 ALA B O 1
ATOM 1307 N N . THR B 1 27 ? 4.984 -21.078 -17.422 1 98.56 27 THR B N 1
ATOM 1308 C CA . THR B 1 27 ? 4.695 -21.266 -18.844 1 98.56 27 THR B CA 1
ATOM 1309 C C . THR B 1 27 ? 5.562 -22.359 -19.438 1 98.56 27 THR B C 1
ATOM 1311 O O . THR B 1 27 ? 5.801 -22.391 -20.641 1 98.56 27 THR B O 1
ATOM 1314 N N . ASP B 1 28 ? 6.121 -23.141 -18.609 1 97.69 28 ASP B N 1
ATOM 1315 C CA . ASP B 1 28 ? 6.91 -24.266 -19.078 1 97.69 28 ASP B CA 1
ATOM 1316 C C . ASP B 1 28 ? 6.129 -25.094 -20.094 1 97.69 28 ASP B C 1
ATOM 1318 O O . ASP B 1 28 ? 4.926 -25.312 -19.938 1 97.69 28 ASP B O 1
ATOM 1322 N N . PRO B 1 29 ? 6.73 -25.641 -21.109 1 96.38 29 PRO B N 1
ATOM 1323 C CA . PRO B 1 29 ? 6.047 -26.375 -22.172 1 96.38 29 PRO B CA 1
ATOM 1324 C C . PRO B 1 29 ? 5.281 -27.594 -21.656 1 96.38 29 PRO B C 1
ATOM 1326 O O . PRO B 1 29 ? 4.32 -28.047 -22.281 1 96.38 29 PRO B O 1
ATOM 1329 N N . GLU B 1 30 ? 5.703 -28.109 -20.578 1 96.12 30 GLU B N 1
ATOM 1330 C CA . GLU B 1 30 ? 5.043 -29.281 -20.031 1 96.12 30 GLU B CA 1
ATOM 1331 C C . GLU B 1 30 ? 3.727 -28.906 -19.344 1 96.12 30 GLU B C 1
ATOM 1333 O O . GLU B 1 30 ? 2.912 -29.781 -19.047 1 96.12 30 GLU B O 1
ATOM 1338 N N . ILE B 1 31 ? 3.549 -27.672 -19.062 1 95.56 31 ILE B N 1
ATOM 1339 C CA . ILE B 1 31 ? 2.287 -27.188 -18.531 1 95.56 31 ILE B CA 1
ATOM 1340 C C . ILE B 1 31 ? 1.325 -26.875 -19.672 1 95.56 31 ILE B C 1
ATOM 1342 O O . ILE B 1 31 ? 1.523 -25.906 -20.422 1 95.56 31 ILE B O 1
ATOM 1346 N N . GLU B 1 32 ? 0.32 -27.703 -19.828 1 94.88 32 GLU B N 1
ATOM 1347 C CA . GLU B 1 32 ? -0.625 -27.562 -20.938 1 94.88 32 GLU B CA 1
ATOM 1348 C C . GLU B 1 32 ? -2.004 -27.141 -20.422 1 94.88 32 GLU B C 1
ATOM 1350 O O . GLU B 1 32 ? -2.387 -27.484 -19.312 1 94.88 32 GLU B O 1
ATOM 1355 N N . GLY B 1 33 ? -2.672 -26.359 -21.219 1 96.25 33 GLY B N 1
ATOM 1356 C CA . GLY B 1 33 ? -4.066 -26.062 -20.938 1 96.25 33 GLY B CA 1
ATOM 1357 C C . GLY B 1 33 ? -4.25 -25 -19.875 1 96.25 33 GLY B C 1
ATOM 1358 O O . GLY B 1 33 ? -5.285 -24.953 -19.203 1 96.25 33 GLY B O 1
ATOM 1359 N N . VAL B 1 34 ? -3.213 -24.25 -19.5 1 98.06 34 VAL B N 1
ATOM 1360 C CA . VAL B 1 34 ? -3.307 -23.172 -18.516 1 98.06 34 VAL B CA 1
ATOM 1361 C C . VAL B 1 34 ? -2.98 -21.844 -19.188 1 98.06 34 VAL B C 1
ATOM 1363 O O . VAL B 1 34 ? -1.946 -21.703 -19.844 1 98.06 34 VAL B O 1
ATOM 1366 N N . ASP B 1 35 ? -3.846 -20.891 -19.141 1 98.06 35 ASP B N 1
ATOM 1367 C CA . ASP B 1 35 ? -3.602 -19.531 -19.625 1 98.06 35 ASP B CA 1
ATOM 1368 C C . ASP B 1 35 ? -2.967 -18.672 -18.531 1 98.06 35 ASP B C 1
ATOM 1370 O O . ASP B 1 35 ? -3.551 -18.484 -17.469 1 98.06 35 ASP B O 1
ATOM 1374 N N . VAL B 1 36 ? -1.797 -18.188 -18.75 1 98.69 36 VAL B N 1
ATOM 1375 C CA . VAL B 1 36 ? -1.092 -17.344 -17.781 1 98.69 36 VAL B CA 1
ATOM 1376 C C . VAL B 1 36 ? -1.288 -15.875 -18.125 1 98.69 36 VAL B C 1
ATOM 1378 O O . VAL B 1 36 ? -0.935 -15.438 -19.234 1 98.69 36 VAL B O 1
ATOM 1381 N N . VAL B 1 37 ? -1.84 -15.109 -17.25 1 98.81 37 VAL B N 1
ATOM 1382 C CA . VAL B 1 37 ? -2.078 -13.672 -17.406 1 98.81 37 VAL B CA 1
ATOM 1383 C C . VAL B 1 37 ? -1.228 -12.898 -16.406 1 98.81 37 VAL B C 1
ATOM 1385 O O . VAL B 1 37 ? -1.188 -13.234 -15.219 1 98.81 37 VAL B O 1
ATOM 1388 N N . ARG B 1 38 ? -0.517 -11.977 -16.875 1 98.81 38 ARG B N 1
ATOM 1389 C CA . ARG B 1 38 ? 0.309 -11.117 -16.031 1 98.81 38 ARG B CA 1
ATOM 1390 C C . ARG B 1 38 ? -0.306 -9.727 -15.906 1 98.81 38 ARG B C 1
ATOM 1392 O O . ARG B 1 38 ? -0.718 -9.133 -16.906 1 98.81 38 ARG B O 1
ATOM 1399 N N . ARG B 1 39 ? -0.457 -9.188 -14.688 1 98.88 39 ARG B N 1
ATOM 1400 C CA . ARG B 1 39 ? -0.951 -7.844 -14.406 1 98.88 39 ARG B CA 1
ATOM 1401 C C . ARG B 1 39 ? -0.05 -7.121 -13.414 1 98.88 39 ARG B C 1
ATOM 1403 O O . ARG B 1 39 ? 0.371 -7.703 -12.414 1 98.88 39 ARG B O 1
ATOM 1410 N N . ALA B 1 40 ? 0.291 -5.828 -13.773 1 98.81 40 ALA B N 1
ATOM 1411 C CA . ALA B 1 40 ? 0.893 -4.969 -12.758 1 98.81 40 ALA B CA 1
ATOM 1412 C C . ALA B 1 40 ? -0.056 -4.766 -11.578 1 98.81 40 ALA B C 1
ATOM 1414 O O . ALA B 1 40 ? -1.263 -4.594 -11.766 1 98.81 40 ALA B O 1
ATOM 1415 N N . ALA B 1 41 ? 0.521 -4.773 -10.391 1 98.81 41 ALA B N 1
ATOM 1416 C CA . ALA B 1 41 ? -0.276 -4.684 -9.164 1 98.81 41 ALA B CA 1
ATOM 1417 C C . ALA B 1 41 ? -1.186 -3.457 -9.195 1 98.81 41 ALA B C 1
ATOM 1419 O O . ALA B 1 41 ? -2.348 -3.531 -8.789 1 98.81 41 ALA B O 1
ATOM 1420 N N . LEU B 1 42 ? -0.731 -2.312 -9.711 1 98.56 42 LEU B N 1
ATOM 1421 C CA . LEU B 1 42 ? -1.513 -1.081 -9.695 1 98.56 42 LEU B CA 1
ATOM 1422 C C . LEU B 1 42 ? -2.607 -1.124 -10.758 1 98.56 42 LEU B C 1
ATOM 1424 O O . LEU B 1 42 ? -3.49 -0.262 -10.781 1 98.56 42 LEU B O 1
ATOM 1428 N N . GLY B 1 43 ? -2.557 -2.137 -11.602 1 98.5 43 GLY B N 1
ATOM 1429 C CA . GLY B 1 43 ? -3.506 -2.189 -12.695 1 98.5 43 GLY B CA 1
ATOM 1430 C C . GLY B 1 43 ? -4.465 -3.363 -12.602 1 98.5 43 GLY B C 1
ATOM 1431 O O . GLY B 1 43 ? -5.375 -3.496 -13.43 1 98.5 43 GLY B O 1
ATOM 1432 N N . VAL B 1 44 ? -4.266 -4.23 -11.641 1 98.69 44 VAL B N 1
ATOM 1433 C CA . VAL B 1 44 ? -5.109 -5.414 -11.539 1 98.69 44 VAL B CA 1
ATOM 1434 C C . VAL B 1 44 ? -6.516 -5.012 -11.102 1 98.69 44 VAL B C 1
ATOM 1436 O O . VAL B 1 44 ? -6.68 -4.109 -10.273 1 98.69 44 VAL B O 1
ATOM 1439 N N . THR B 1 45 ? -7.516 -5.703 -11.578 1 98.62 45 THR B N 1
ATOM 1440 C CA . THR B 1 45 ? -8.906 -5.43 -11.227 1 98.62 45 THR B CA 1
ATOM 1441 C C . THR B 1 45 ? -9.539 -6.641 -10.547 1 98.62 45 THR B C 1
ATOM 1443 O O . THR B 1 45 ? -9.008 -7.75 -10.633 1 98.62 45 THR B O 1
ATOM 1446 N N . ALA B 1 46 ? -10.641 -6.352 -9.906 1 98.69 46 ALA B N 1
ATOM 1447 C CA . ALA B 1 46 ? -11.414 -7.457 -9.336 1 98.69 46 ALA B CA 1
ATOM 1448 C C . ALA B 1 46 ? -11.82 -8.453 -10.422 1 98.69 46 ALA B C 1
ATOM 1450 O O . ALA B 1 46 ? -11.844 -9.664 -10.18 1 98.69 46 ALA B O 1
ATOM 1451 N N . SER B 1 47 ? -12.156 -7.969 -11.586 1 98.81 47 SER B N 1
ATOM 1452 C CA . SER B 1 47 ? -12.555 -8.836 -12.688 1 98.81 47 SER B CA 1
ATOM 1453 C C . SER B 1 47 ? -11.414 -9.781 -13.086 1 98.81 47 SER B C 1
ATOM 1455 O O . SER B 1 47 ? -11.648 -10.945 -13.391 1 98.81 47 SER B 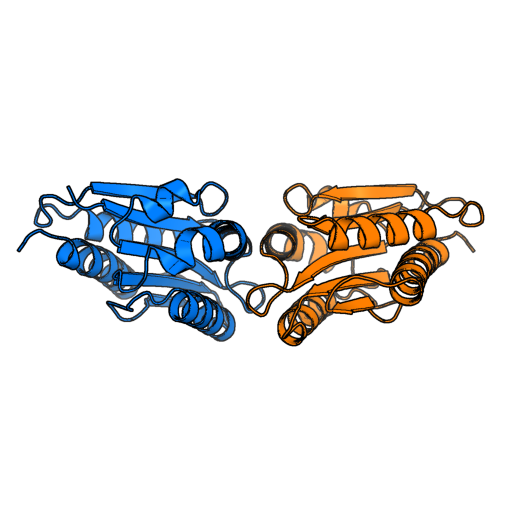O 1
ATOM 1457 N N . ASP B 1 48 ? -10.164 -9.297 -13.125 1 98.88 48 ASP B N 1
ATOM 1458 C CA . ASP B 1 48 ? -9.008 -10.148 -13.383 1 98.88 48 ASP B CA 1
ATOM 1459 C C . ASP B 1 48 ? -8.93 -11.289 -12.375 1 98.88 48 ASP B C 1
ATOM 1461 O O . ASP B 1 48 ? -8.727 -12.445 -12.75 1 98.88 48 ASP B O 1
ATOM 1465 N N . VAL B 1 49 ? -9.109 -10.93 -11.117 1 98.94 49 VAL B N 1
ATOM 1466 C CA . VAL B 1 49 ? -8.969 -11.875 -10.016 1 98.94 49 VAL B CA 1
ATOM 1467 C C . VAL B 1 49 ? -10.094 -12.906 -10.078 1 98.94 49 VAL B C 1
ATOM 1469 O O . VAL B 1 49 ? -9.859 -14.102 -9.898 1 98.94 49 VAL B O 1
ATOM 1472 N N . LEU B 1 50 ? -11.281 -12.43 -10.414 1 98.88 50 LEU B N 1
ATOM 1473 C CA . LEU B 1 50 ? -12.438 -13.32 -10.492 1 98.88 50 LEU B CA 1
ATOM 1474 C C . LEU B 1 50 ? -12.297 -14.289 -11.656 1 98.88 50 LEU B C 1
ATOM 1476 O O . LEU B 1 50 ? -12.758 -15.438 -11.578 1 98.88 50 LEU B O 1
ATOM 1480 N N . ALA B 1 51 ? -11.68 -13.906 -12.695 1 98.75 51 ALA B N 1
ATOM 1481 C CA . ALA B 1 51 ? -11.555 -14.719 -13.898 1 98.75 51 ALA B CA 1
ATOM 1482 C C . ALA B 1 51 ? -10.508 -15.812 -13.719 1 98.75 51 ALA B C 1
ATOM 1484 O O . ALA B 1 51 ? -10.508 -16.812 -14.445 1 98.75 51 ALA B O 1
ATOM 1485 N N . ALA B 1 52 ? -9.648 -15.688 -12.766 1 98.88 52 ALA B N 1
ATOM 1486 C CA . ALA B 1 52 ? -8.523 -16.609 -12.602 1 98.88 52 ALA B CA 1
ATOM 1487 C C . ALA B 1 52 ? -8.906 -17.781 -11.711 1 98.88 52 ALA B C 1
ATOM 1489 O O . ALA B 1 52 ? -9.852 -17.703 -10.93 1 98.88 52 ALA B O 1
ATOM 1490 N N . ASP B 1 53 ? -8.133 -18.828 -11.828 1 98.81 53 ASP B N 1
ATOM 1491 C CA . ASP B 1 53 ? -8.352 -20.047 -11.062 1 98.81 53 ASP B CA 1
ATOM 1492 C C . ASP B 1 53 ? -7.234 -20.281 -10.047 1 98.81 53 ASP B C 1
ATOM 1494 O O . ASP B 1 53 ? -7.34 -21.141 -9.18 1 98.81 53 ASP B O 1
ATOM 1498 N N . GLY B 1 54 ? -6.16 -19.547 -10.109 1 98.81 54 GLY B N 1
ATOM 1499 C CA . GLY B 1 54 ? -5.012 -19.531 -9.219 1 98.81 54 GLY B CA 1
ATOM 1500 C C . GLY B 1 54 ? -4.203 -18.25 -9.312 1 98.81 54 GLY B C 1
ATOM 1501 O O . GLY B 1 54 ? -4.395 -17.453 -10.234 1 98.81 54 GLY B O 1
ATOM 1502 N N . TYR B 1 55 ? -3.357 -18.047 -8.352 1 98.94 55 TYR B N 1
ATOM 1503 C CA . TYR B 1 55 ? -2.699 -16.75 -8.25 1 98.94 55 TYR B CA 1
ATOM 1504 C C . TYR B 1 55 ? -1.223 -16.906 -7.91 1 98.94 55 TYR B C 1
ATOM 1506 O O . TYR B 1 55 ? -0.852 -17.781 -7.121 1 98.94 55 TYR B O 1
ATOM 1514 N N . LEU B 1 56 ? -0.423 -16.125 -8.461 1 98.94 56 LEU B N 1
ATOM 1515 C CA . LEU B 1 56 ? 0.95 -15.844 -8.055 1 98.94 56 LEU B CA 1
ATOM 1516 C C . LEU B 1 56 ? 1.139 -14.367 -7.738 1 98.94 56 LEU B C 1
ATOM 1518 O O . LEU B 1 56 ? 0.757 -13.5 -8.531 1 98.94 56 LEU B O 1
ATOM 1522 N N . LEU B 1 57 ? 1.66 -14.062 -6.578 1 99 57 LEU B N 1
ATOM 1523 C CA . LEU B 1 57 ? 1.865 -12.688 -6.133 1 99 57 LEU B CA 1
ATOM 1524 C C . LEU B 1 57 ? 3.352 -12.383 -5.98 1 99 57 LEU B C 1
ATOM 1526 O O . LEU B 1 57 ? 4.094 -13.172 -5.387 1 99 57 LEU B O 1
ATOM 1530 N N . GLY B 1 58 ? 3.836 -11.328 -6.543 1 98.94 58 GLY B N 1
ATOM 1531 C CA . GLY B 1 58 ? 5.219 -10.898 -6.406 1 98.94 58 GLY B CA 1
ATOM 1532 C C . GLY B 1 58 ? 5.355 -9.477 -5.91 1 98.94 58 GLY B C 1
ATOM 1533 O O . GLY B 1 58 ? 4.707 -8.562 -6.43 1 98.94 58 GLY B O 1
ATOM 1534 N N . SER B 1 59 ? 6.191 -9.258 -4.961 1 98.88 59 SER B N 1
ATOM 1535 C CA . SER B 1 59 ? 6.336 -7.938 -4.363 1 98.88 59 SER B CA 1
ATOM 1536 C C . SER B 1 59 ? 7.707 -7.766 -3.721 1 98.88 59 SER B C 1
ATOM 1538 O O . SER B 1 59 ? 8.234 -8.703 -3.111 1 98.88 59 SER B O 1
ATOM 1540 N N . PRO B 1 60 ? 8.281 -6.555 -3.807 1 98.44 60 PRO B N 1
ATOM 1541 C CA . PRO B 1 60 ? 9.344 -6.258 -2.842 1 98.44 60 PRO B CA 1
ATOM 1542 C C . PRO B 1 60 ? 8.82 -6.152 -1.409 1 98.44 60 PRO B C 1
ATOM 1544 O O . PRO B 1 60 ? 7.613 -6.035 -1.194 1 98.44 60 PRO B O 1
ATOM 1547 N N . ALA B 1 61 ? 9.703 -6.391 -0.448 1 97.94 61 ALA B N 1
ATOM 1548 C CA . ALA B 1 61 ? 9.508 -6.047 0.957 1 97.94 61 ALA B CA 1
ATOM 1549 C C . ALA B 1 61 ? 10.258 -4.77 1.319 1 97.94 61 ALA B C 1
ATOM 1551 O O . ALA B 1 61 ? 11.492 -4.77 1.402 1 97.94 61 ALA B O 1
ATOM 1552 N N . ASN B 1 62 ? 9.555 -3.682 1.452 1 94.5 62 ASN B N 1
ATOM 1553 C CA . ASN B 1 62 ? 10.133 -2.383 1.766 1 94.5 62 ASN B CA 1
ATOM 1554 C C . ASN B 1 62 ? 9.461 -1.738 2.973 1 94.5 62 ASN B C 1
ATOM 1556 O O . ASN B 1 62 ? 8.266 -1.943 3.201 1 94.5 62 ASN B O 1
ATOM 1560 N N . LEU B 1 63 ? 10.305 -1.092 3.727 1 96.44 63 LEU B N 1
ATOM 1561 C CA . LEU B 1 63 ? 9.805 -0.329 4.867 1 96.44 63 LEU B CA 1
ATOM 1562 C C . LEU B 1 63 ? 8.953 -1.207 5.781 1 96.44 63 LEU B C 1
ATOM 1564 O O . LEU B 1 63 ? 7.914 -0.771 6.273 1 96.44 63 LEU B O 1
ATOM 1568 N N . GLY B 1 64 ? 9.305 -2.547 5.785 1 94.5 64 GLY B N 1
ATOM 1569 C CA . GLY B 1 64 ? 8.766 -3.475 6.766 1 94.5 64 GLY B CA 1
ATOM 1570 C C . GLY B 1 64 ? 7.473 -4.133 6.32 1 94.5 64 GLY B C 1
ATOM 1571 O O . GLY B 1 64 ? 6.809 -4.809 7.105 1 94.5 64 GLY B O 1
ATOM 1572 N N . TYR B 1 65 ? 7.078 -3.992 5.078 1 98.12 65 TYR B N 1
ATOM 1573 C CA . TYR B 1 65 ? 5.812 -4.523 4.578 1 98.12 65 TYR B CA 1
ATOM 1574 C C . TYR B 1 65 ? 5.898 -4.82 3.088 1 98.12 65 TYR B C 1
ATOM 1576 O O . TYR B 1 65 ? 6.914 -4.535 2.447 1 98.12 65 TYR B O 1
ATOM 1584 N N . MET B 1 66 ? 4.914 -5.469 2.521 1 98.75 66 MET B N 1
ATOM 1585 C CA . MET B 1 66 ? 4.816 -5.594 1.069 1 98.75 66 MET B CA 1
ATOM 1586 C C . MET B 1 66 ? 4.719 -4.223 0.411 1 98.75 66 MET B C 1
ATOM 1588 O O . MET B 1 66 ? 4.48 -3.221 1.087 1 98.75 66 MET B O 1
ATOM 1592 N N . SER B 1 67 ? 4.965 -4.242 -0.888 1 98.69 67 SER B N 1
ATOM 1593 C CA . SER B 1 67 ? 4.852 -2.973 -1.6 1 98.69 67 SER B CA 1
ATOM 1594 C C . SER B 1 67 ? 3.453 -2.379 -1.451 1 98.69 67 SER B C 1
ATOM 1596 O O . SER B 1 67 ? 2.469 -3.113 -1.343 1 98.69 67 SER B O 1
ATOM 1598 N N . GLY B 1 68 ? 3.41 -1.073 -1.435 1 98.75 68 GLY B N 1
ATOM 1599 C CA . GLY B 1 68 ? 2.123 -0.399 -1.487 1 98.75 68 GLY B CA 1
ATOM 1600 C C . GLY B 1 68 ? 1.292 -0.791 -2.693 1 98.75 68 GLY B C 1
ATOM 1601 O O . GLY B 1 68 ? 0.062 -0.827 -2.621 1 98.75 68 GLY B O 1
ATOM 1602 N N . ALA B 1 69 ? 1.949 -1.074 -3.809 1 98.81 69 ALA B N 1
ATOM 1603 C CA . ALA B 1 69 ? 1.244 -1.453 -5.031 1 98.81 69 ALA B CA 1
ATOM 1604 C C . ALA B 1 69 ? 0.468 -2.752 -4.836 1 98.81 69 ALA B C 1
ATOM 1606 O O . ALA B 1 69 ? -0.714 -2.834 -5.18 1 98.81 69 ALA B O 1
ATOM 1607 N N . LEU B 1 70 ? 1.14 -3.779 -4.266 1 98.94 70 LEU B N 1
ATOM 1608 C CA . LEU B 1 70 ? 0.427 -5.031 -4.039 1 98.94 70 LEU B CA 1
ATOM 1609 C C . LEU B 1 70 ? -0.671 -4.852 -2.994 1 98.94 70 LEU B C 1
ATOM 1611 O O . LEU B 1 70 ? -1.773 -5.383 -3.15 1 98.94 70 LEU B O 1
ATOM 1615 N N . LYS B 1 71 ? -0.345 -4.125 -1.914 1 98.88 71 LYS B N 1
ATOM 1616 C CA . LYS B 1 71 ? -1.357 -3.852 -0.898 1 98.88 71 LYS B CA 1
ATOM 1617 C C . LYS B 1 71 ? -2.555 -3.119 -1.499 1 98.88 71 LYS B C 1
ATOM 1619 O O . LYS B 1 71 ? -3.697 -3.365 -1.11 1 98.88 71 LYS B O 1
ATOM 1624 N N . HIS B 1 72 ? -2.303 -2.154 -2.359 1 98.75 72 HIS B N 1
ATOM 1625 C CA . HIS B 1 72 ? -3.395 -1.438 -3.012 1 98.75 72 HIS B CA 1
ATOM 1626 C C . HIS B 1 72 ? -4.258 -2.385 -3.838 1 98.75 72 HIS B C 1
ATOM 1628 O O . HIS B 1 72 ? -5.484 -2.262 -3.85 1 98.75 72 HIS B O 1
ATOM 1634 N N . ALA B 1 73 ? -3.635 -3.293 -4.562 1 98.88 73 ALA B N 1
ATOM 1635 C CA . ALA B 1 73 ? -4.398 -4.312 -5.277 1 98.88 73 ALA B CA 1
ATOM 1636 C C . ALA B 1 73 ? -5.355 -5.039 -4.34 1 98.88 73 ALA B C 1
ATOM 1638 O O . ALA B 1 73 ? -6.559 -5.109 -4.605 1 98.88 73 ALA B O 1
ATOM 1639 N N . PHE B 1 74 ? -4.82 -5.527 -3.201 1 98.88 74 PHE B N 1
ATOM 1640 C CA . PHE B 1 74 ? -5.66 -6.219 -2.227 1 98.88 74 PHE B CA 1
ATOM 1641 C C . PHE B 1 74 ? -6.809 -5.328 -1.771 1 98.88 74 PHE B C 1
ATOM 1643 O O . PHE B 1 74 ? -7.945 -5.785 -1.643 1 98.88 74 PHE B O 1
ATOM 1650 N N . ASP B 1 75 ? -6.488 -4.055 -1.531 1 98.31 75 ASP B N 1
ATOM 1651 C CA . ASP B 1 75 ? -7.52 -3.131 -1.067 1 98.31 75 ASP B CA 1
ATOM 1652 C C . ASP B 1 75 ? -8.688 -3.066 -2.055 1 98.31 75 ASP B C 1
ATOM 1654 O O . ASP B 1 75 ? -9.836 -2.877 -1.656 1 98.31 75 ASP B O 1
ATOM 1658 N N . THR B 1 76 ? -8.375 -3.223 -3.328 1 98.19 76 THR B N 1
ATOM 1659 C CA . THR B 1 76 ? -9.398 -3.004 -4.34 1 98.19 76 THR B CA 1
ATOM 1660 C C . THR B 1 76 ? -10.18 -4.289 -4.609 1 98.19 76 THR B C 1
ATOM 1662 O O . THR B 1 76 ? -11.367 -4.242 -4.93 1 98.19 76 THR B O 1
ATOM 1665 N N . PHE B 1 77 ? -9.547 -5.438 -4.406 1 98.69 77 PHE B N 1
ATOM 1666 C CA . PHE B 1 77 ? -10.289 -6.609 -4.863 1 98.69 77 PHE B CA 1
ATOM 1667 C C . PHE B 1 77 ? -10.656 -7.508 -3.689 1 98.69 77 PHE B C 1
ATOM 1669 O O . PHE B 1 77 ? -11.445 -8.445 -3.84 1 98.69 77 PHE B O 1
ATOM 1676 N N . TYR B 1 78 ? -10.195 -7.266 -2.457 1 98.62 78 TYR B N 1
ATOM 1677 C CA . TYR B 1 78 ? -10.414 -8.172 -1.332 1 98.62 78 TYR B CA 1
ATOM 1678 C C . TYR B 1 78 ? -11.898 -8.477 -1.159 1 98.62 78 TYR B C 1
ATOM 1680 O O . TYR B 1 78 ? -12.312 -9.633 -1.251 1 98.62 78 TYR B O 1
ATOM 1688 N N . TYR B 1 79 ? -12.742 -7.512 -1.033 1 97.69 79 TYR B N 1
ATOM 1689 C CA . TYR B 1 79 ? -14.141 -7.758 -0.701 1 97.69 79 TYR B CA 1
ATOM 1690 C C . TYR B 1 79 ? -14.914 -8.227 -1.927 1 97.69 79 TYR B C 1
ATOM 1692 O O . TYR B 1 79 ? -15.688 -9.18 -1.852 1 97.69 79 TYR B O 1
ATOM 1700 N N . PRO B 1 80 ? -14.68 -7.582 -3.105 1 98.38 80 PRO B N 1
ATOM 1701 C CA . PRO B 1 80 ? -15.391 -8.07 -4.289 1 98.38 80 PRO B CA 1
ATOM 1702 C C . PRO B 1 80 ? -15.109 -9.539 -4.586 1 98.38 80 PRO B C 1
ATOM 1704 O O . PRO B 1 80 ? -15.93 -10.219 -5.199 1 98.38 80 PRO B O 1
ATOM 1707 N N . CYS B 1 81 ? -13.953 -10.062 -4.133 1 98.75 81 CYS B N 1
ATOM 1708 C CA . CYS B 1 81 ? -13.547 -11.406 -4.527 1 98.75 81 CYS B CA 1
ATOM 1709 C C . CYS B 1 81 ? -13.641 -12.367 -3.348 1 98.75 81 CYS B C 1
ATOM 1711 O O . CYS B 1 81 ? -13.352 -13.555 -3.492 1 98.75 81 CYS B O 1
ATOM 1713 N N . LEU B 1 82 ? -14.008 -11.891 -2.195 1 98.12 82 LEU B N 1
ATOM 1714 C CA . LEU B 1 82 ? -13.93 -12.617 -0.931 1 98.12 82 LEU B CA 1
ATOM 1715 C C . LEU B 1 82 ? -14.797 -13.875 -0.965 1 98.12 82 LEU B C 1
ATOM 1717 O O . LEU B 1 82 ? -14.32 -14.969 -0.657 1 98.12 82 LEU B O 1
ATOM 1721 N N . ASP B 1 83 ? -15.969 -13.781 -1.492 1 97.88 83 ASP B N 1
ATOM 1722 C CA . ASP B 1 83 ? -16.922 -14.883 -1.454 1 97.88 83 ASP B CA 1
ATOM 1723 C C . ASP B 1 83 ? -16.703 -15.844 -2.625 1 97.88 83 ASP B C 1
ATOM 1725 O O . ASP B 1 83 ? -17.047 -17.031 -2.535 1 97.88 83 ASP B O 1
ATOM 1729 N N . SER B 1 84 ? -16.062 -15.352 -3.635 1 98.31 84 SER B N 1
ATOM 1730 C CA . SER B 1 84 ? -16.125 -16.078 -4.902 1 98.31 84 SER B CA 1
ATOM 1731 C C . SER B 1 84 ? -14.805 -16.781 -5.199 1 98.31 84 SER B C 1
ATOM 1733 O O . SER B 1 84 ? -14.711 -17.562 -6.156 1 98.31 84 SER B O 1
ATOM 1735 N N . THR B 1 85 ? -13.781 -16.609 -4.379 1 98.69 85 THR B N 1
ATOM 1736 C CA . THR B 1 85 ? -12.484 -17.109 -4.805 1 98.69 85 THR B CA 1
ATOM 1737 C C . THR B 1 85 ? -11.906 -18.062 -3.764 1 98.69 85 THR B C 1
ATOM 1739 O O . THR B 1 85 ? -10.781 -18.547 -3.912 1 98.69 85 THR B O 1
ATOM 1742 N N . GLY B 1 86 ? -12.672 -18.359 -2.738 1 98.56 86 GLY B N 1
ATOM 1743 C CA . GLY B 1 86 ? -12.203 -19.266 -1.702 1 98.56 86 GLY B CA 1
ATOM 1744 C C . GLY B 1 86 ? -11.734 -20.609 -2.246 1 98.56 86 GLY B C 1
ATOM 1745 O O . GLY B 1 86 ? -12.344 -21.156 -3.17 1 98.56 86 GLY B O 1
ATOM 1746 N N . GLY B 1 87 ? -10.555 -21.062 -1.614 1 98.56 87 GLY B N 1
ATOM 1747 C CA . GLY B 1 87 ? -10.055 -22.391 -1.945 1 98.56 87 GLY B CA 1
ATOM 1748 C C . GLY B 1 87 ? -9.094 -22.391 -3.115 1 98.56 87 GLY B C 1
ATOM 1749 O O . GLY B 1 87 ? -8.422 -23.391 -3.377 1 98.56 87 GLY B O 1
ATOM 1750 N N . ARG B 1 88 ? -8.992 -21.328 -3.879 1 98.62 88 ARG B N 1
ATOM 1751 C CA . ARG B 1 88 ? -8.117 -21.297 -5.051 1 98.62 88 ARG B CA 1
ATOM 1752 C C . ARG B 1 88 ? -6.652 -21.312 -4.641 1 98.62 88 ARG B C 1
ATOM 1754 O O . ARG B 1 88 ? -6.27 -20.688 -3.648 1 98.62 88 ARG B O 1
ATOM 1761 N N . PRO B 1 89 ? -5.812 -22.016 -5.328 1 98.81 89 PRO B N 1
ATOM 1762 C CA . PRO B 1 89 ? -4.387 -22.094 -4.992 1 98.81 89 PRO B CA 1
ATOM 1763 C C . PRO B 1 89 ? -3.639 -20.797 -5.293 1 98.81 89 PRO B C 1
ATOM 1765 O O . PRO B 1 89 ? -3.969 -20.094 -6.254 1 98.81 89 PRO B O 1
ATOM 1768 N N . PHE B 1 90 ? -2.631 -20.547 -4.477 1 98.88 90 PHE B N 1
ATOM 1769 C CA . PHE B 1 90 ? -1.781 -19.391 -4.758 1 98.88 90 PHE B CA 1
ATOM 1770 C C . PHE B 1 90 ? -0.366 -19.625 -4.242 1 98.88 90 PHE B C 1
ATOM 1772 O O . PHE B 1 90 ? -0.122 -20.562 -3.484 1 98.88 90 PHE B O 1
ATOM 1779 N N . GLY B 1 91 ? 0.544 -18.875 -4.641 1 98.94 91 GLY B N 1
ATOM 1780 C CA . GLY B 1 91 ? 1.91 -18.719 -4.164 1 98.94 91 GLY B CA 1
ATOM 1781 C C . GLY B 1 91 ? 2.418 -17.297 -4.266 1 98.94 91 GLY B C 1
ATOM 1782 O O . GLY B 1 91 ? 1.769 -16.438 -4.871 1 98.94 91 GLY B O 1
ATOM 1783 N N . PHE B 1 92 ? 3.537 -17.047 -3.568 1 98.94 92 PHE B N 1
ATOM 1784 C CA . PHE B 1 92 ? 4.055 -15.688 -3.68 1 98.94 92 PHE B CA 1
ATOM 1785 C C . PHE B 1 92 ? 5.562 -15.664 -3.469 1 98.94 92 PHE B C 1
ATOM 1787 O O . PHE B 1 92 ? 6.137 -16.609 -2.936 1 98.94 92 PHE B O 1
ATOM 1794 N N . TYR B 1 93 ? 6.16 -14.648 -3.969 1 98.94 93 TYR B N 1
ATOM 1795 C CA . TYR B 1 93 ? 7.586 -14.391 -3.807 1 98.94 93 TYR B CA 1
ATOM 1796 C C . TYR B 1 93 ? 7.828 -12.938 -3.396 1 98.94 93 TYR B C 1
ATOM 1798 O O . TYR B 1 93 ? 7.098 -12.039 -3.812 1 98.94 93 TYR B O 1
ATOM 1806 N N . LEU B 1 94 ? 8.828 -12.773 -2.539 1 98.88 94 LEU B N 1
ATOM 1807 C CA . LEU B 1 94 ? 9.195 -11.461 -2.014 1 98.88 94 LEU B CA 1
ATOM 1808 C C . LEU B 1 94 ? 10.695 -11.227 -2.154 1 98.88 94 LEU B C 1
ATOM 1810 O O . LEU B 1 94 ? 11.492 -12.164 -2.025 1 98.88 94 LEU B O 1
ATOM 1814 N N . HIS B 1 95 ? 11.055 -10.031 -2.459 1 98.75 95 HIS B N 1
ATOM 1815 C CA . HIS B 1 95 ? 12.453 -9.609 -2.432 1 98.75 95 HIS B CA 1
ATOM 1816 C C . HIS B 1 95 ? 12.664 -8.461 -1.457 1 98.75 95 HIS B C 1
ATOM 1818 O O . HIS B 1 95 ? 11.891 -7.5 -1.448 1 98.75 95 HIS B O 1
ATOM 1824 N N . GLY B 1 96 ? 13.586 -8.555 -0.591 1 95.75 96 GLY B N 1
ATOM 1825 C CA . GLY B 1 96 ? 13.938 -7.477 0.321 1 95.75 96 GLY B CA 1
ATOM 1826 C C . GLY B 1 96 ? 15.398 -7.504 0.744 1 95.75 96 GLY B C 1
ATOM 1827 O O . GLY B 1 96 ? 16.141 -8.43 0.392 1 95.75 96 GLY B O 1
ATOM 1828 N N . ASN B 1 97 ? 15.93 -6.484 1.311 1 88.62 97 ASN B N 1
ATOM 1829 C CA . ASN B 1 97 ? 17.281 -6.473 1.874 1 88.62 97 ASN B CA 1
ATOM 1830 C C . ASN B 1 97 ? 17.281 -7.02 3.299 1 88.62 97 ASN B C 1
ATOM 1832 O O . ASN B 1 97 ? 18 -7.988 3.59 1 88.62 97 ASN B O 1
ATOM 1836 N N . GLU B 1 98 ? 16.609 -6.398 4.16 1 84.75 98 GLU B N 1
ATOM 1837 C CA . GLU B 1 98 ? 16.406 -6.855 5.531 1 84.75 98 GLU B CA 1
ATOM 1838 C C . GLU B 1 98 ? 14.953 -6.645 5.973 1 84.75 98 GLU B C 1
ATOM 1840 O O . GLU B 1 98 ? 14.258 -5.785 5.434 1 84.75 98 GLU B O 1
ATOM 1845 N N . GLY B 1 99 ? 14.508 -7.598 6.875 1 88.06 99 GLY B N 1
ATOM 1846 C CA . GLY B 1 99 ? 13.219 -7.355 7.516 1 88.06 99 GLY B CA 1
ATOM 1847 C C . GLY B 1 99 ? 12.039 -7.703 6.629 1 88.06 99 GLY B C 1
ATOM 1848 O O . GLY B 1 99 ? 11.133 -6.887 6.449 1 88.06 99 GLY B O 1
ATOM 1849 N N . THR B 1 100 ? 11.945 -8.883 5.992 1 95.94 100 THR B N 1
ATOM 1850 C CA . THR B 1 100 ? 10.875 -9.266 5.074 1 95.94 100 THR B CA 1
ATOM 1851 C C . THR B 1 100 ? 9.695 -9.852 5.84 1 95.94 100 THR B C 1
ATOM 1853 O O . THR B 1 100 ? 8.641 -10.117 5.258 1 95.94 100 THR B O 1
ATOM 1856 N N . GLU B 1 101 ? 9.844 -9.945 7.176 1 96.44 101 GLU B N 1
ATOM 1857 C CA . GLU B 1 101 ? 8.859 -10.656 7.988 1 96.44 101 GLU B CA 1
ATOM 1858 C C . GLU B 1 101 ? 7.496 -9.961 7.93 1 96.44 101 GLU B C 1
ATOM 1860 O O . GLU B 1 101 ? 6.461 -10.625 7.871 1 96.44 101 GLU B O 1
ATOM 1865 N N . GLY B 1 102 ? 7.504 -8.656 8.047 1 96.75 102 GLY B N 1
ATOM 1866 C CA . GLY B 1 102 ? 6.254 -7.926 7.969 1 96.75 102 GLY B CA 1
ATOM 1867 C C . GLY B 1 102 ? 5.535 -8.109 6.645 1 96.75 102 GLY B C 1
ATOM 1868 O O . GLY B 1 102 ? 4.305 -8.203 6.609 1 96.75 102 GLY B O 1
ATOM 1869 N N . ALA B 1 103 ? 6.273 -8.141 5.578 1 98.25 103 ALA B N 1
ATOM 1870 C CA . ALA B 1 103 ? 5.703 -8.375 4.254 1 98.25 103 ALA B CA 1
ATOM 1871 C C . ALA B 1 103 ? 5.094 -9.773 4.156 1 98.25 103 ALA B C 1
ATOM 1873 O O . ALA B 1 103 ? 3.971 -9.938 3.672 1 98.25 103 ALA B O 1
ATOM 1874 N N . GLU B 1 104 ? 5.855 -10.766 4.652 1 98.31 104 GLU B N 1
ATOM 1875 C CA . GLU B 1 104 ? 5.367 -12.141 4.625 1 98.31 104 GLU B CA 1
ATOM 1876 C C . GLU B 1 104 ? 4.094 -12.289 5.445 1 98.31 104 GLU B C 1
ATOM 1878 O O . GLU B 1 104 ? 3.119 -12.898 4.988 1 98.31 104 GLU B O 1
ATOM 1883 N N . ARG B 1 105 ? 4.07 -11.766 6.605 1 98.06 105 ARG B N 1
ATOM 1884 C CA . ARG B 1 105 ? 2.898 -11.828 7.473 1 98.06 105 ARG B CA 1
ATOM 1885 C C . ARG B 1 105 ? 1.701 -11.141 6.824 1 98.06 105 ARG B C 1
ATOM 1887 O O . ARG B 1 105 ? 0.576 -11.641 6.906 1 98.06 105 ARG B O 1
ATOM 1894 N N . GLY B 1 106 ? 1.962 -9.984 6.215 1 98.44 106 GLY B N 1
ATOM 1895 C CA . GLY B 1 106 ? 0.892 -9.25 5.559 1 98.44 106 GLY B CA 1
ATOM 1896 C C . GLY B 1 106 ? 0.233 -10.023 4.438 1 98.44 106 GLY B C 1
ATOM 1897 O O . GLY B 1 106 ? -0.991 -10.172 4.414 1 98.44 106 GLY B O 1
ATOM 1898 N N . VAL B 1 107 ? 1.059 -10.594 3.557 1 98.88 107 VAL B N 1
ATOM 1899 C CA . VAL B 1 107 ? 0.541 -11.359 2.43 1 98.88 107 VAL B CA 1
ATOM 1900 C C . VAL B 1 107 ? -0.211 -12.586 2.941 1 98.88 107 VAL B C 1
ATOM 1902 O O . VAL B 1 107 ? -1.324 -12.875 2.494 1 98.88 107 VAL B O 1
ATOM 1905 N N . THR B 1 108 ? 0.355 -13.258 3.902 1 98.75 108 THR B N 1
ATOM 1906 C CA . THR B 1 108 ? -0.245 -14.469 4.449 1 98.75 108 THR B CA 1
ATOM 1907 C C . THR B 1 108 ? -1.584 -14.164 5.109 1 98.75 108 THR B C 1
ATOM 1909 O O . THR B 1 108 ? -2.574 -14.859 4.879 1 98.75 108 THR B O 1
ATOM 1912 N N . SER B 1 109 ? -1.63 -13.109 5.891 1 98.5 109 SER B N 1
ATOM 1913 C CA . SER B 1 109 ? -2.854 -12.742 6.598 1 98.5 109 SER B CA 1
ATOM 1914 C C . SER B 1 109 ? -3.98 -12.422 5.625 1 98.5 109 SER B C 1
ATOM 1916 O O . SER B 1 109 ? -5.102 -12.906 5.777 1 98.5 109 SER B O 1
ATOM 1918 N N . ILE B 1 110 ? -3.707 -11.617 4.648 1 98.69 110 ILE B N 1
ATOM 1919 C CA . ILE B 1 110 ? -4.734 -11.164 3.715 1 98.69 110 ILE B CA 1
ATOM 1920 C C . ILE B 1 110 ? -5.23 -12.344 2.883 1 98.69 110 ILE B C 1
ATOM 1922 O O . ILE B 1 110 ? -6.438 -12.508 2.686 1 98.69 110 ILE B O 1
ATOM 1926 N N . THR B 1 111 ? -4.312 -13.195 2.434 1 98.88 111 THR B N 1
ATOM 1927 C CA . THR B 1 111 ? -4.719 -14.312 1.597 1 98.88 111 THR B CA 1
ATOM 1928 C C . THR B 1 111 ? -5.438 -15.375 2.426 1 98.88 111 THR B C 1
ATOM 1930 O O . THR B 1 111 ? -6.32 -16.078 1.92 1 98.88 111 THR B O 1
ATOM 1933 N N . THR B 1 112 ? -5.023 -15.539 3.723 1 98.69 112 THR B N 1
ATOM 1934 C CA . THR B 1 112 ? -5.805 -16.375 4.625 1 98.69 112 THR B CA 1
ATOM 1935 C C . THR B 1 112 ? -7.238 -15.867 4.73 1 98.69 112 THR B C 1
ATOM 1937 O O . THR B 1 112 ? -8.188 -16.656 4.672 1 98.69 112 THR B O 1
ATOM 1940 N N . GLY B 1 113 ? -7.43 -14.562 4.887 1 98.31 113 GLY B N 1
ATOM 1941 C CA . GLY B 1 113 ? -8.758 -13.969 4.926 1 98.31 113 GLY B CA 1
ATOM 1942 C C . GLY B 1 113 ? -9.57 -14.234 3.67 1 98.31 113 GLY B C 1
ATOM 1943 O O . GLY B 1 113 ? -10.789 -14.414 3.736 1 98.31 113 GLY B O 1
ATOM 1944 N N . LEU B 1 114 ? -8.898 -14.281 2.506 1 98.75 114 LEU B N 1
ATOM 1945 C CA . LEU B 1 114 ? -9.539 -14.547 1.224 1 98.75 114 LEU B CA 1
ATOM 1946 C C . LEU B 1 114 ? -9.898 -16.031 1.089 1 98.75 114 LEU B C 1
ATOM 1948 O O . LEU B 1 114 ? -10.656 -16.406 0.196 1 98.75 114 LEU B O 1
ATOM 1952 N N . GLY B 1 115 ? -9.352 -16.844 1.949 1 98.81 115 GLY B N 1
ATOM 1953 C CA . GLY B 1 115 ? -9.586 -18.266 1.887 1 98.81 115 GLY B CA 1
ATOM 1954 C C . GLY B 1 115 ? -8.789 -18.953 0.793 1 98.81 115 GLY B C 1
ATOM 1955 O O . GLY B 1 115 ? -9.18 -20.016 0.303 1 98.81 115 GLY B O 1
ATOM 1956 N N . TRP B 1 116 ? -7.688 -18.297 0.288 1 98.88 116 TRP B N 1
ATOM 1957 C CA . TRP B 1 116 ? -6.852 -18.938 -0.726 1 98.88 116 TRP B CA 1
ATOM 1958 C C . TRP B 1 116 ? -5.977 -20.016 -0.11 1 98.88 116 TRP B C 1
ATOM 1960 O O . TRP B 1 116 ? -5.676 -19.984 1.086 1 98.88 116 TRP B O 1
ATOM 1970 N N . THR B 1 117 ? -5.625 -20.984 -0.859 1 98.69 117 THR B N 1
ATOM 1971 C CA . THR B 1 117 ? -4.832 -22.109 -0.378 1 98.69 117 THR B CA 1
ATOM 1972 C C . THR B 1 117 ? -3.379 -21.969 -0.824 1 98.69 117 THR B C 1
ATOM 1974 O O . THR B 1 117 ? -3.09 -21.984 -2.021 1 98.69 117 THR B O 1
ATOM 1977 N N . LEU B 1 118 ? -2.473 -21.812 0.124 1 98.69 118 LEU B N 1
ATOM 1978 C CA . LEU B 1 118 ? -1.05 -21.781 -0.195 1 98.69 118 LEU B CA 1
ATOM 1979 C C . LEU B 1 118 ? -0.591 -23.094 -0.803 1 98.69 118 LEU B C 1
ATOM 1981 O O . LEU B 1 118 ? -0.649 -24.141 -0.148 1 98.69 118 LEU B O 1
ATOM 1985 N N . ALA B 1 119 ? -0.09 -23.047 -1.994 1 98.06 119 ALA B N 1
ATOM 1986 C CA . ALA B 1 119 ? 0.144 -24.281 -2.742 1 98.06 119 ALA B CA 1
ATOM 1987 C C . ALA B 1 119 ? 1.631 -24.625 -2.783 1 98.06 119 ALA B C 1
ATOM 1989 O O . ALA B 1 119 ? 2.01 -25.719 -3.209 1 98.06 119 ALA B O 1
ATOM 1990 N N . ALA B 1 120 ? 2.461 -23.719 -2.453 1 98.25 120 ALA B N 1
ATOM 1991 C CA . ALA B 1 120 ? 3.908 -23.906 -2.402 1 98.25 120 ALA B CA 1
ATOM 1992 C C . ALA B 1 120 ? 4.543 -22.969 -1.376 1 98.25 120 ALA B C 1
ATOM 1994 O O . ALA B 1 120 ? 3.996 -21.906 -1.071 1 98.25 120 ALA B O 1
ATOM 1995 N N . ALA B 1 121 ? 5.676 -23.359 -0.882 1 97.88 121 ALA B N 1
ATOM 1996 C CA . ALA B 1 121 ? 6.426 -22.469 0.009 1 97.88 121 ALA B CA 1
ATOM 1997 C C . ALA B 1 121 ? 6.773 -21.156 -0.687 1 97.88 121 ALA B C 1
ATOM 1999 O O . ALA B 1 121 ? 7.199 -21.156 -1.845 1 97.88 121 ALA B O 1
ATOM 2000 N N . PRO B 1 122 ? 6.574 -20.031 0.03 1 98.75 122 PRO B N 1
ATOM 2001 C CA . PRO B 1 122 ? 6.965 -18.766 -0.584 1 98.75 122 PRO B CA 1
ATOM 2002 C C . PRO B 1 122 ? 8.461 -18.688 -0.874 1 98.75 122 PRO B C 1
ATOM 2004 O O . PRO B 1 122 ? 9.258 -19.344 -0.195 1 98.75 122 PRO B O 1
ATOM 2007 N N . VAL B 1 123 ? 8.812 -17.969 -1.854 1 98.88 123 VAL B N 1
ATOM 2008 C CA . VAL B 1 123 ? 10.211 -17.688 -2.131 1 98.88 123 VAL B CA 1
ATOM 2009 C C . VAL B 1 123 ? 10.562 -16.281 -1.632 1 98.88 123 VAL B C 1
ATOM 2011 O O . VAL B 1 123 ? 10.086 -15.281 -2.174 1 98.88 123 VAL B O 1
ATOM 2014 N N . ILE B 1 124 ? 11.359 -16.188 -0.617 1 98.62 124 ILE B N 1
ATOM 2015 C CA . ILE B 1 124 ? 11.797 -14.93 -0.042 1 98.62 124 ILE B CA 1
ATOM 2016 C C . ILE B 1 124 ? 13.305 -14.773 -0.227 1 98.62 124 ILE B C 1
ATOM 2018 O O . ILE B 1 124 ? 14.086 -15.594 0.258 1 98.62 124 ILE B O 1
ATOM 2022 N N . VAL B 1 125 ? 13.672 -13.766 -0.932 1 98.19 125 VAL B N 1
ATOM 2023 C CA . VAL B 1 125 ? 15.078 -13.594 -1.284 1 98.19 125 VAL B CA 1
ATOM 2024 C C . VAL B 1 125 ? 15.594 -12.273 -0.718 1 98.19 125 VAL B C 1
ATOM 2026 O O . VAL B 1 125 ? 14.938 -11.234 -0.838 1 98.19 125 VAL B O 1
ATOM 2029 N N . SER B 1 126 ? 16.703 -12.289 -0.074 1 95.25 126 SER B N 1
ATOM 2030 C CA . SER B 1 126 ? 17.422 -1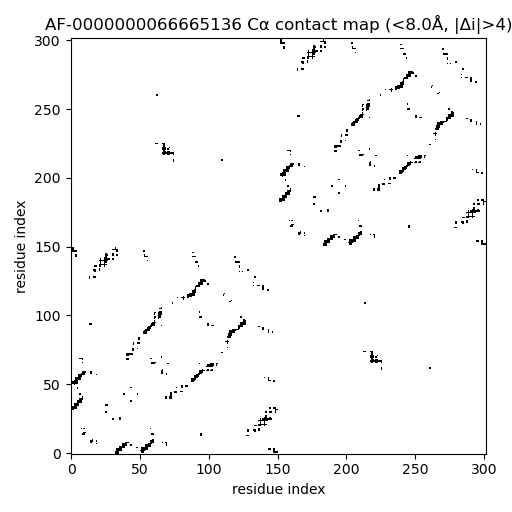1.102 0.365 1 95.25 126 SER B CA 1
ATOM 2031 C C . SER B 1 126 ? 18.688 -10.883 -0.458 1 95.25 126 SER B C 1
ATOM 2033 O O . SER B 1 126 ? 19.422 -11.828 -0.738 1 95.25 126 SER B O 1
ATOM 2035 N N . GLY B 1 127 ? 18.938 -9.641 -0.829 1 93.06 127 GLY B N 1
ATOM 2036 C CA . GLY B 1 127 ? 20.094 -9.367 -1.669 1 93.06 127 GLY B CA 1
ATOM 2037 C C . GLY B 1 127 ? 19.938 -9.867 -3.092 1 93.06 127 GLY B C 1
ATOM 2038 O O . GLY B 1 127 ? 18.812 -10.148 -3.531 1 93.06 127 GLY B O 1
ATOM 2039 N N . PRO B 1 128 ? 20.984 -9.906 -3.896 1 96.25 128 PRO B N 1
ATOM 2040 C CA . PRO B 1 128 ? 20.891 -10.367 -5.285 1 96.25 128 PRO B CA 1
ATOM 2041 C C . PRO B 1 128 ? 20.469 -11.828 -5.398 1 96.25 128 PRO B C 1
ATOM 2043 O O . PRO B 1 128 ? 21.062 -12.703 -4.77 1 96.25 128 PRO B O 1
ATOM 2046 N N . PRO B 1 129 ? 19.406 -12.07 -6.152 1 98.06 129 PRO B N 1
ATOM 2047 C CA . PRO B 1 129 ? 19 -13.469 -6.34 1 98.06 129 PRO B CA 1
ATOM 2048 C C . PRO B 1 129 ? 20.094 -14.305 -7.016 1 98.06 129 PRO B C 1
ATOM 2050 O O . PRO B 1 129 ? 20.625 -13.906 -8.055 1 98.06 129 PRO B O 1
ATOM 2053 N N . GLY B 1 130 ? 20.422 -15.406 -6.426 1 98.19 130 GLY B N 1
ATOM 2054 C CA . GLY B 1 130 ? 21.312 -16.359 -7.043 1 98.19 130 GLY B CA 1
ATOM 2055 C C . GLY B 1 130 ? 20.594 -17.406 -7.875 1 98.19 130 GLY B C 1
ATOM 2056 O O . GLY B 1 130 ? 19.375 -17.359 -8.016 1 98.19 130 GLY B O 1
ATOM 2057 N N . LYS B 1 131 ? 21.375 -18.422 -8.406 1 98.31 131 LYS B N 1
ATOM 2058 C CA . LYS B 1 131 ? 20.828 -19.469 -9.266 1 98.31 131 LYS B CA 1
ATOM 2059 C C . LYS B 1 131 ? 19.781 -20.297 -8.531 1 98.31 131 LYS B C 1
ATOM 2061 O O . LYS B 1 131 ? 18.719 -20.609 -9.094 1 98.31 131 LYS B O 1
ATOM 2066 N N . ASP B 1 132 ? 20.016 -20.609 -7.297 1 98.62 132 ASP B N 1
ATOM 2067 C C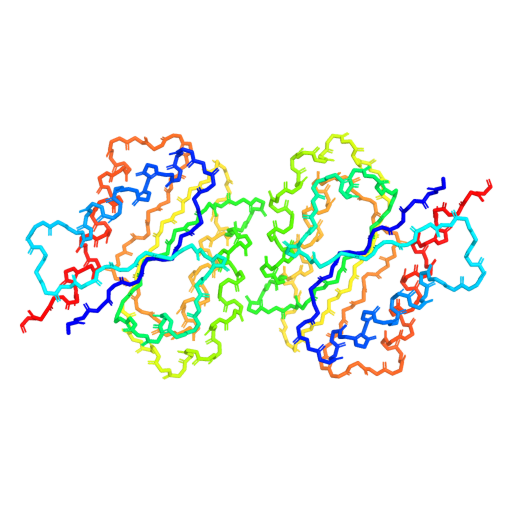A . ASP B 1 132 ? 19.078 -21.422 -6.523 1 98.62 132 ASP B CA 1
ATOM 2068 C C . ASP B 1 132 ? 17.781 -20.656 -6.258 1 98.62 132 ASP B C 1
ATOM 2070 O O . ASP B 1 132 ? 16.703 -21.234 -6.258 1 98.62 132 ASP B O 1
ATOM 2074 N N . ASP B 1 133 ? 17.922 -19.328 -5.977 1 98.75 133 ASP B N 1
ATOM 2075 C CA . ASP B 1 133 ? 16.75 -18.5 -5.754 1 98.75 133 ASP B CA 1
ATOM 2076 C C . ASP B 1 133 ? 15.867 -18.453 -7 1 98.75 133 ASP B C 1
ATOM 2078 O O . ASP B 1 133 ? 14.648 -18.609 -6.91 1 98.75 133 ASP B O 1
ATOM 2082 N N . LEU B 1 134 ? 16.531 -18.297 -8.125 1 98.88 134 LEU B N 1
ATOM 2083 C CA . LEU B 1 134 ? 15.789 -18.203 -9.375 1 98.88 134 LEU B CA 1
ATOM 2084 C C . LEU B 1 134 ? 15.164 -19.547 -9.742 1 98.88 134 LEU B C 1
ATOM 2086 O O . LEU B 1 134 ? 14.07 -19.594 -10.305 1 98.88 134 LEU B O 1
ATOM 2090 N N . GLN B 1 135 ? 15.852 -20.625 -9.406 1 98.88 135 GLN B N 1
ATOM 2091 C CA . GLN B 1 135 ? 15.273 -21.953 -9.602 1 98.88 135 GLN B CA 1
ATOM 2092 C C . GLN B 1 135 ? 14.031 -22.141 -8.734 1 98.88 135 GLN B C 1
ATOM 2094 O O . GLN B 1 135 ? 13.031 -22.703 -9.18 1 98.88 135 GLN B O 1
ATOM 2099 N N . ARG B 1 136 ? 14.078 -21.703 -7.5 1 98.88 136 ARG B N 1
ATOM 2100 C CA . ARG B 1 136 ? 12.914 -21.781 -6.617 1 98.88 136 ARG B CA 1
ATOM 2101 C C . ARG B 1 136 ? 11.758 -20.953 -7.164 1 98.88 136 ARG B C 1
ATOM 2103 O O . ARG B 1 136 ? 10.594 -21.344 -7.043 1 98.88 136 ARG B O 1
ATOM 2110 N N . CYS B 1 137 ? 12.062 -19.766 -7.746 1 98.94 137 CYS B N 1
ATOM 2111 C CA . CYS B 1 137 ? 11.031 -18.969 -8.398 1 98.94 137 CYS B CA 1
ATOM 2112 C C . CYS B 1 137 ? 10.406 -19.719 -9.562 1 98.94 137 CYS B C 1
ATOM 2114 O O . CYS B 1 137 ? 9.18 -19.734 -9.719 1 98.94 137 CYS B O 1
ATOM 2116 N N . TRP B 1 138 ? 11.273 -20.344 -10.383 1 98.88 138 TRP B N 1
ATOM 2117 C CA . TRP B 1 138 ? 10.789 -21.141 -11.5 1 98.88 138 TRP B CA 1
ATOM 2118 C C . TRP B 1 138 ? 9.859 -22.25 -11 1 98.88 138 TRP B C 1
ATOM 2120 O O . TRP B 1 138 ? 8.766 -22.438 -11.531 1 98.88 138 TRP B O 1
ATOM 2130 N N . GLU B 1 139 ? 10.281 -22.938 -9.977 1 98.81 139 GLU B N 1
ATOM 2131 C CA . GLU B 1 139 ? 9.508 -24.031 -9.406 1 98.81 139 GLU B CA 1
ATOM 2132 C C . GLU B 1 139 ? 8.172 -23.547 -8.852 1 98.81 139 GLU B C 1
ATOM 2134 O O . GLU B 1 139 ? 7.152 -24.219 -8.969 1 98.81 139 GLU B O 1
ATOM 2139 N N . LEU B 1 140 ? 8.211 -22.422 -8.211 1 98.88 140 LEU B N 1
ATOM 2140 C CA . LEU B 1 140 ? 6.988 -21.812 -7.703 1 98.88 140 LEU B CA 1
ATOM 2141 C C . LEU B 1 140 ? 5.969 -21.625 -8.82 1 98.88 140 LEU B C 1
ATOM 2143 O O . LEU B 1 140 ? 4.82 -22.047 -8.703 1 98.88 140 LEU B O 1
ATOM 2147 N N . GLY B 1 141 ? 6.391 -21 -9.906 1 98.81 141 GLY B N 1
ATOM 2148 C CA . GLY B 1 141 ? 5.52 -20.797 -11.055 1 98.81 141 GLY B CA 1
ATOM 2149 C C . GLY B 1 141 ? 4.969 -22.094 -11.617 1 98.81 141 GLY B C 1
ATOM 2150 O O . GLY B 1 141 ? 3.764 -22.219 -11.836 1 98.81 141 GLY B O 1
ATOM 2151 N N . ALA B 1 142 ? 5.859 -23.094 -11.773 1 98.62 142 ALA B N 1
ATOM 2152 C CA . ALA B 1 142 ? 5.477 -24.391 -12.328 1 98.62 142 ALA B CA 1
ATOM 2153 C C . ALA B 1 142 ? 4.477 -25.094 -11.43 1 98.62 142 ALA B C 1
ATOM 2155 O O . ALA B 1 142 ? 3.51 -25.688 -11.914 1 98.62 142 ALA B O 1
ATOM 2156 N N . THR B 1 143 ? 4.75 -25.016 -10.156 1 98.38 143 THR B N 1
ATOM 2157 C CA . THR B 1 143 ? 3.924 -25.719 -9.188 1 98.38 143 THR B CA 1
ATOM 2158 C C . THR B 1 143 ? 2.492 -25.203 -9.203 1 98.38 143 THR B C 1
ATOM 2160 O O . THR B 1 143 ? 1.539 -25.969 -9.281 1 98.38 143 THR B O 1
ATOM 2163 N N . ILE B 1 144 ? 2.285 -23.891 -9.18 1 98.56 144 ILE B N 1
ATOM 2164 C CA . ILE B 1 144 ? 0.935 -23.344 -9.133 1 98.56 144 ILE B CA 1
ATOM 2165 C C . ILE B 1 144 ? 0.225 -23.625 -10.461 1 98.56 144 ILE B C 1
ATOM 2167 O O . ILE B 1 144 ? -0.946 -24.016 -10.477 1 98.56 144 ILE B O 1
ATOM 2171 N N . ALA B 1 145 ? 0.947 -23.438 -11.57 1 98.44 145 ALA B N 1
ATOM 2172 C CA . ALA B 1 145 ? 0.356 -23.703 -12.875 1 98.44 145 ALA B CA 1
ATOM 2173 C C . ALA B 1 145 ? -0.064 -25.156 -13 1 98.44 145 ALA B C 1
ATOM 2175 O O . ALA B 1 145 ? -1.146 -25.453 -13.508 1 98.44 145 ALA B O 1
ATOM 2176 N N . ALA B 1 146 ? 0.795 -26.031 -12.562 1 97.56 146 ALA B N 1
ATOM 2177 C CA . ALA B 1 146 ? 0.526 -27.469 -12.672 1 97.56 146 ALA B CA 1
ATOM 2178 C C . ALA B 1 146 ? -0.742 -27.844 -11.906 1 97.56 146 ALA B C 1
ATOM 2180 O O . ALA B 1 146 ? -1.479 -28.75 -12.32 1 97.56 146 ALA B O 1
ATOM 2181 N N . GLN B 1 147 ? -0.978 -27.172 -10.82 1 96.75 147 GLN B N 1
ATOM 2182 C CA . GLN B 1 147 ? -2.168 -27.438 -10.023 1 96.75 147 GLN B CA 1
ATOM 2183 C C . GLN B 1 147 ? -3.439 -27.109 -10.805 1 96.75 147 GLN B C 1
ATOM 2185 O O . GLN B 1 147 ? -4.523 -27.594 -10.469 1 96.75 147 GLN B O 1
ATOM 2190 N N . LEU B 1 148 ? -3.324 -26.266 -11.781 1 97.44 148 LEU B N 1
ATOM 2191 C CA . LEU B 1 148 ? -4.492 -25.812 -12.531 1 97.44 148 LEU B CA 1
ATOM 2192 C C . LEU B 1 148 ? -4.723 -26.688 -13.758 1 97.44 148 LEU B C 1
ATOM 2194 O O . LEU B 1 148 ? -5.746 -26.562 -14.438 1 97.44 148 LEU B O 1
ATOM 2198 N N . MET B 1 149 ? -3.697 -27.469 -14.023 1 93.94 149 MET B N 1
ATOM 2199 C CA . MET B 1 149 ? -3.857 -28.344 -15.188 1 93.94 149 MET B CA 1
ATOM 2200 C C . MET B 1 149 ? -4.98 -29.344 -14.961 1 93.94 149 MET B C 1
ATOM 2202 O O . MET B 1 149 ? -5.23 -29.766 -13.828 1 93.94 149 MET B O 1
ATOM 2206 N N . ASP B 1 150 ? -5.941 -29.422 -15.992 1 76.06 150 ASP B N 1
ATOM 2207 C CA . ASP B 1 150 ? -6.992 -30.438 -15.984 1 76.06 150 ASP B CA 1
ATOM 2208 C C . ASP B 1 150 ? -6.402 -31.844 -15.852 1 76.06 150 ASP B C 1
ATOM 2210 O O . ASP B 1 150 ? -5.434 -32.188 -16.531 1 76.06 150 ASP B O 1
ATOM 2214 N N . VAL B 1 151 ? -6.406 -32.312 -14.516 1 55.56 151 VAL B N 1
ATOM 2215 C CA . VAL B 1 151 ? -6.121 -33.75 -14.5 1 55.56 151 VAL B CA 1
ATOM 2216 C C . VAL B 1 151 ? -7.23 -34.5 -15.234 1 55.56 151 VAL B C 1
ATOM 2218 O O . VAL B 1 151 ? -8.383 -34.062 -15.258 1 55.56 151 VAL B O 1
#

Nearest PDB structures (foldseek):
  2ark-assembly2_E  TM=8.681E-01  e=2.023E-11  Aquifex aeolicus
  2ohh-assembly1_A  TM=8.584E-01  e=2.528E-09  Methanothermobacter thermautotrophicus
  5lji-assembly2_C  TM=8.026E-01  e=1.218E-07  Streptococcus pneumoniae
  5veg-assembly3_C  TM=7.376E-01  e=2.805E-07  Limosilactobacillus reuteri
  1bu5-assembly1_B  TM=6.941E-01  e=1.041E-06  Nitratidesulfovibrio vulgaris

Sequence (302 aa):
MPQLLIVHHTPSPHMQAMFEAVVSGATDPEIEGVDVVRRAALGVTASDVLAADGYLLGSPANLGYMSGALKHAFDTFYYPCLDSTGGRPFGFYLHGNEGTEGAERGVTSITTGLGWTLAA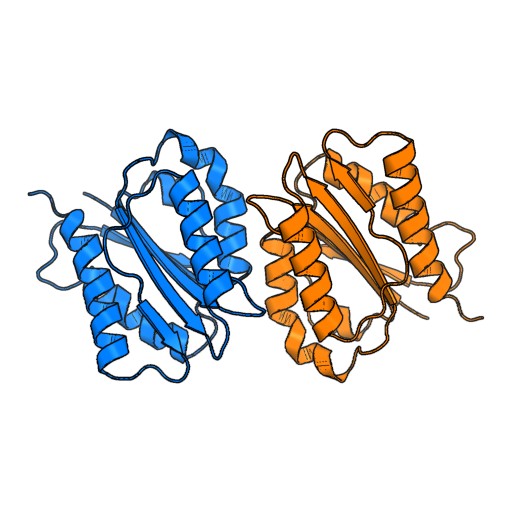APVIVSGPPGKDDLQRCWELGATIAAQLMDVMPQLLIVHHTPSPHMQAMFEAVVSGATDPEIEGVDVVRRAALGVTASDVLAADGYLLGSPANLGYMSGALKHAFDTFYYPCLDSTGGRPFGFYLHGNEGTEGAERGVTSITTGLGWTLAAAPVIVSGPPGKDDLQRCWELGATIAAQLMDV